Protein AF-A0A399ZCU2-F1 (afdb_monomer)

Mean predicted aligned error: 11.6 Å

Solvent-accessible surface area (backbone atoms only — not comparable to full-atom values): 11751 Å² total; per-residue (Å²): 108,73,68,32,42,49,49,11,42,52,49,17,52,42,25,76,77,36,72,76,37,60,53,52,52,58,36,48,56,58,57,42,75,68,40,64,93,47,72,68,50,24,52,50,42,51,49,46,14,49,51,40,22,49,63,56,43,43,64,59,44,53,48,30,34,73,74,62,72,28,73,80,53,63,95,42,76,62,74,67,62,67,53,72,88,50,31,67,62,34,36,52,51,46,50,51,49,43,57,24,80,93,54,47,15,66,41,58,70,36,24,62,57,21,32,51,51,30,43,72,73,72,38,40,66,60,25,48,38,42,50,50,37,52,47,45,45,51,69,68,45,26,67,62,70,70,43,86,91,43,85,62,60,69,68,73,46,55,83,51,42,65,50,34,49,62,23,35,68,48,39,66,62,50,50,54,51,52,50,53,62,69,65,55,64,78,66,64,63,57,56,62,53,53,58,47,57,54,50,58,54,54,53,51,52,54,53,58,55,56,64,66,74,78,114

pLDDT: mean 76.91, std 11.39, range [46.59, 95.94]

Secondary structure (DSSP, 8-state):
-HHHHHHHHHHHHHHHH-GGGGGGHHHHHHHHTTSSSSHHHHHHHHHHHHHHHHHHHHHHHHHHHHHHSSTT--SSHHHH---TTTHHHHHHHHHHHHT-TTTTHHHHHHHHHHHHHHHHTT-HHHHHHHHHHHHHHHHHHTTTTTSGGGS-HHHHHGGGHHHHHHHHHHHHHHHHHHHHHHHS-TTHHHHHHHHHHHHHHHHHHHHHHHHTS--

Structure (mmCIF, N/CA/C/O backbone):
data_AF-A0A399ZCU2-F1
#
_entry.id   AF-A0A399ZCU2-F1
#
loop_
_atom_site.group_PDB
_atom_site.id
_atom_site.type_symbol
_atom_site.label_atom_id
_atom_site.label_alt_id
_atom_site.label_comp_id
_atom_site.label_asym_id
_atom_site.label_entity_id
_atom_site.label_seq_id
_atom_site.pdbx_PDB_ins_code
_atom_site.Cartn_x
_atom_site.Cartn_y
_atom_site.Cartn_z
_atom_site.occupancy
_atom_site.B_iso_or_equiv
_atom_site.auth_seq_id
_atom_site.auth_comp_id
_atom_site.auth_asym_id
_atom_site.auth_atom_id
_atom_site.pdbx_PDB_model_num
ATOM 1 N N . MET A 1 1 ? -16.505 -12.216 5.337 1.00 74.94 1 MET A N 1
ATOM 2 C CA . MET A 1 1 ? -16.442 -12.739 3.954 1.00 74.94 1 MET A CA 1
ATOM 3 C C . MET A 1 1 ? -16.443 -11.614 2.924 1.00 74.94 1 MET A C 1
ATOM 5 O O . MET A 1 1 ? -15.374 -11.348 2.399 1.00 74.94 1 MET A O 1
ATOM 9 N N . ALA A 1 2 ? -17.555 -10.892 2.712 1.00 83.38 2 ALA A N 1
ATOM 10 C CA . ALA A 1 2 ? -17.664 -9.856 1.668 1.00 83.38 2 ALA A CA 1
ATOM 11 C C . ALA A 1 2 ? -16.549 -8.788 1.693 1.00 83.38 2 ALA A C 1
ATOM 13 O O . ALA A 1 2 ? -15.999 -8.432 0.659 1.00 83.38 2 ALA A O 1
ATOM 14 N N . TYR A 1 3 ? -16.150 -8.313 2.877 1.00 80.44 3 TYR A N 1
ATOM 15 C CA . TYR A 1 3 ? -15.043 -7.355 2.985 1.00 80.44 3 TYR A CA 1
ATOM 16 C C . TYR A 1 3 ? -13.692 -7.933 2.543 1.00 80.44 3 TYR A C 1
ATOM 18 O O . TYR A 1 3 ? -12.917 -7.239 1.900 1.00 80.44 3 TYR A O 1
ATOM 26 N N . ALA A 1 4 ? -13.416 -9.205 2.846 1.00 81.38 4 ALA A N 1
ATOM 27 C CA . ALA A 1 4 ? -12.157 -9.846 2.471 1.00 81.38 4 ALA A CA 1
ATOM 28 C C . ALA A 1 4 ? -12.074 -10.077 0.956 1.00 81.38 4 ALA A C 1
ATOM 30 O O . ALA A 1 4 ? -11.032 -9.824 0.356 1.00 81.38 4 ALA A O 1
ATOM 31 N N . THR A 1 5 ? -13.182 -10.481 0.327 1.00 80.81 5 THR A N 1
ATOM 32 C CA . THR A 1 5 ? -13.253 -10.645 -1.131 1.00 80.81 5 THR A CA 1
ATOM 33 C C . THR A 1 5 ? -13.139 -9.305 -1.852 1.00 80.81 5 THR A C 1
ATOM 35 O O . THR A 1 5 ? -12.381 -9.205 -2.809 1.00 80.81 5 THR A O 1
ATOM 38 N N . LEU A 1 6 ? -13.803 -8.251 -1.359 1.00 82.00 6 LEU A N 1
ATOM 39 C CA . LEU A 1 6 ? -13.658 -6.892 -1.896 1.00 82.00 6 LEU A CA 1
ATOM 40 C C . LEU A 1 6 ? -12.231 -6.356 -1.743 1.00 82.00 6 LEU A C 1
ATOM 42 O O . LEU A 1 6 ? -11.723 -5.709 -2.655 1.00 82.00 6 LEU A O 1
ATOM 46 N N . CYS A 1 7 ? -11.560 -6.640 -0.623 1.00 82.38 7 CYS A N 1
ATOM 47 C CA . CYS A 1 7 ? -10.155 -6.281 -0.449 1.00 82.38 7 CYS A CA 1
ATOM 48 C C . CYS A 1 7 ? -9.243 -7.028 -1.428 1.00 82.38 7 CYS A C 1
ATOM 50 O O . CYS A 1 7 ? -8.396 -6.392 -2.047 1.00 82.38 7 CYS A O 1
ATOM 52 N N . GLY A 1 8 ? -9.430 -8.342 -1.594 1.00 78.06 8 GLY A N 1
ATOM 53 C CA . GLY A 1 8 ? -8.675 -9.136 -2.568 1.00 78.06 8 GLY A CA 1
ATOM 54 C C . GLY A 1 8 ? -8.878 -8.644 -4.002 1.00 78.06 8 GLY A C 1
ATOM 55 O O . GLY A 1 8 ? -7.909 -8.466 -4.734 1.00 78.06 8 GLY A O 1
ATOM 56 N N . LEU A 1 9 ? -10.125 -8.332 -4.369 1.00 81.31 9 LEU A N 1
ATOM 57 C CA . LEU A 1 9 ? -10.477 -7.793 -5.683 1.00 81.31 9 LEU A CA 1
ATOM 58 C C . LEU A 1 9 ? -9.869 -6.404 -5.907 1.00 81.31 9 LEU A C 1
ATOM 60 O O . LEU A 1 9 ? -9.257 -6.162 -6.938 1.00 81.31 9 LEU A O 1
ATOM 64 N N . SER A 1 10 ? -9.999 -5.501 -4.932 1.00 82.00 10 SER A N 1
ATOM 65 C CA . SER A 1 10 ? -9.415 -4.156 -4.995 1.00 82.00 10 SER A CA 1
ATOM 66 C C . SER A 1 10 ? -7.894 -4.211 -5.156 1.00 82.00 10 SER A C 1
ATOM 68 O O . SER A 1 10 ? -7.333 -3.493 -5.981 1.00 82.00 10 SER A O 1
ATOM 70 N N . LEU A 1 11 ? -7.227 -5.116 -4.432 1.00 79.94 11 LEU A N 1
ATOM 71 C CA . LEU A 1 11 ? -5.782 -5.308 -4.539 1.00 79.94 11 LEU A CA 1
ATOM 72 C C . LEU A 1 11 ? -5.383 -5.905 -5.897 1.00 79.94 11 LEU A C 1
ATOM 74 O O . LEU A 1 11 ? -4.386 -5.484 -6.478 1.00 79.94 11 LEU A O 1
ATOM 78 N N . GLY A 1 12 ? -6.192 -6.821 -6.435 1.00 78.38 12 GLY A N 1
ATOM 79 C CA . GLY A 1 12 ? -6.018 -7.373 -7.778 1.00 78.38 12 GLY A CA 1
ATOM 80 C C . GLY A 1 12 ? -6.185 -6.323 -8.877 1.00 78.38 12 GLY A C 1
ATOM 81 O O . GLY A 1 12 ? -5.324 -6.196 -9.740 1.00 78.38 12 GLY A O 1
ATOM 82 N N . ILE A 1 13 ? -7.232 -5.498 -8.809 1.00 77.56 13 ILE A N 1
ATOM 83 C CA . ILE A 1 13 ? -7.444 -4.383 -9.746 1.00 77.56 13 ILE A CA 1
ATOM 84 C C . ILE A 1 13 ? -6.296 -3.376 -9.642 1.00 77.56 13 ILE A C 1
ATOM 86 O O . ILE A 1 13 ? -5.772 -2.928 -10.658 1.00 77.56 13 ILE A O 1
ATOM 90 N N . ALA A 1 14 ? -5.863 -3.040 -8.424 1.00 78.19 14 ALA A N 1
ATOM 91 C CA . ALA A 1 14 ? -4.731 -2.145 -8.222 1.00 78.19 14 ALA A CA 1
ATOM 92 C C . ALA A 1 14 ? -3.442 -2.707 -8.846 1.00 78.19 14 ALA A C 1
ATOM 94 O O . ALA A 1 14 ? -2.678 -1.939 -9.430 1.00 78.1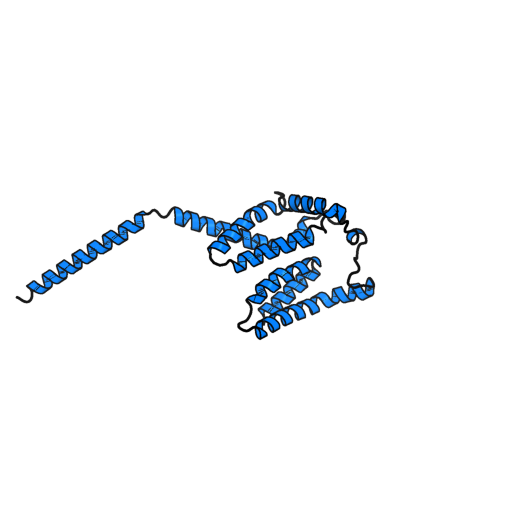9 14 ALA A O 1
ATOM 95 N N . TYR A 1 15 ? -3.223 -4.025 -8.771 1.00 79.31 15 TYR A N 1
ATOM 96 C CA . TYR A 1 15 ? -2.110 -4.700 -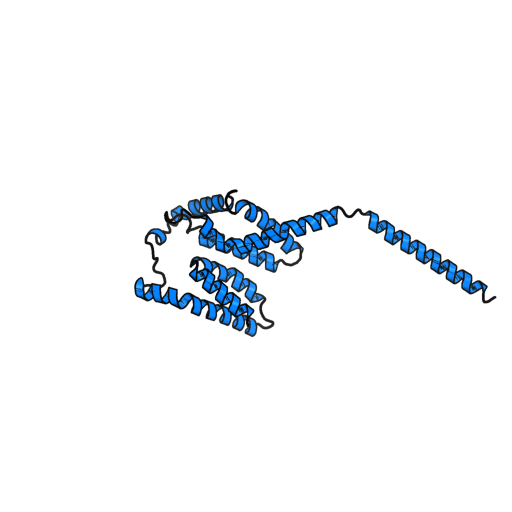9.441 1.00 79.31 15 TYR A CA 1
ATOM 97 C C . TYR A 1 15 ? -2.201 -4.609 -10.962 1.00 79.31 15 TYR A C 1
ATOM 99 O O . TYR A 1 15 ? -1.213 -4.271 -11.603 1.00 79.31 15 TYR A O 1
ATOM 107 N N . LEU A 1 16 ? -3.382 -4.846 -11.535 1.00 76.19 16 LEU A N 1
ATOM 108 C CA . LEU A 1 16 ? -3.590 -4.733 -12.981 1.00 76.19 16 LEU A CA 1
ATOM 109 C C . LEU A 1 16 ? -3.375 -3.299 -13.487 1.00 76.19 16 LEU A C 1
ATOM 111 O O . LEU A 1 16 ? -2.911 -3.102 -14.604 1.00 76.19 16 LEU A O 1
ATOM 115 N N . ILE A 1 17 ? -3.675 -2.289 -12.662 1.00 71.25 17 ILE A N 1
ATOM 116 C CA . ILE A 1 17 ? -3.353 -0.888 -12.969 1.00 71.25 17 ILE A CA 1
ATOM 117 C C . ILE A 1 17 ? -1.841 -0.655 -12.889 1.00 71.25 17 ILE A C 1
ATOM 119 O O . ILE A 1 17 ? -1.285 0.087 -13.701 1.00 71.25 17 ILE A O 1
ATOM 123 N N . ARG A 1 18 ? -1.171 -1.248 -11.893 1.00 70.06 18 ARG A N 1
ATOM 124 C CA . ARG A 1 18 ? 0.289 -1.254 -11.801 1.00 70.06 18 ARG A CA 1
ATOM 125 C C . ARG A 1 18 ? 0.807 -2.361 -10.881 1.00 70.06 18 ARG A C 1
ATOM 127 O O . ARG A 1 18 ? 0.465 -2.397 -9.699 1.00 70.06 18 ARG A O 1
ATOM 134 N N . HIS A 1 19 ? 1.790 -3.125 -11.359 1.00 72.88 19 HIS A N 1
ATOM 135 C CA . HIS A 1 19 ? 2.480 -4.206 -10.631 1.00 72.88 19 HIS A CA 1
ATOM 136 C C . HIS A 1 19 ? 3.015 -3.796 -9.254 1.00 72.88 19 HIS A C 1
ATOM 138 O O . HIS A 1 19 ? 3.040 -4.585 -8.312 1.00 72.88 19 HIS A O 1
ATOM 144 N N . SER A 1 20 ? 3.367 -2.520 -9.088 1.00 67.94 20 SER A N 1
ATOM 145 C CA . SER A 1 20 ? 3.827 -1.969 -7.815 1.00 67.94 20 SER A CA 1
ATOM 146 C C . SER A 1 20 ? 2.756 -1.935 -6.716 1.00 67.94 20 SER A C 1
ATOM 148 O O . SER A 1 20 ? 3.064 -1.635 -5.568 1.00 67.94 20 SER A O 1
ATOM 150 N N . ALA A 1 21 ? 1.485 -2.187 -7.030 1.00 72.94 21 ALA A N 1
ATOM 151 C CA . ALA A 1 21 ? 0.431 -2.279 -6.024 1.00 72.94 21 ALA A CA 1
ATOM 152 C C . ALA A 1 21 ? 0.560 -3.523 -5.127 1.00 72.94 21 ALA A C 1
ATOM 154 O O . ALA A 1 21 ? -0.113 -3.582 -4.101 1.00 72.94 21 ALA A O 1
ATOM 155 N N . LEU A 1 22 ? 1.474 -4.462 -5.420 1.00 77.25 22 LEU A N 1
ATOM 156 C CA . LEU A 1 22 ? 1.857 -5.534 -4.484 1.00 77.25 22 LEU A CA 1
ATOM 157 C C . LEU A 1 22 ? 2.267 -5.001 -3.104 1.00 77.25 22 LEU A C 1
ATOM 159 O O . LEU A 1 22 ? 2.036 -5.658 -2.092 1.00 77.25 22 LEU A O 1
ATOM 163 N N . VAL A 1 23 ? 2.796 -3.775 -3.044 1.00 75.44 23 VAL A N 1
ATOM 164 C CA . VAL A 1 23 ? 3.105 -3.048 -1.801 1.00 75.44 23 VAL A CA 1
ATOM 165 C C . VAL A 1 23 ? 1.905 -3.000 -0.843 1.00 75.44 23 VAL A C 1
ATOM 167 O O . VAL A 1 23 ? 2.078 -3.018 0.376 1.00 75.44 23 VAL A O 1
ATOM 170 N N . MET A 1 24 ? 0.678 -2.987 -1.377 1.00 76.56 24 MET A N 1
ATOM 171 C CA . MET A 1 24 ? -0.568 -2.941 -0.602 1.00 76.56 24 MET A CA 1
ATOM 172 C C . MET A 1 24 ? -0.810 -4.203 0.231 1.00 76.56 24 MET A C 1
ATOM 174 O O . MET A 1 24 ? -1.647 -4.182 1.135 1.00 76.56 24 MET A O 1
ATOM 178 N N . LEU A 1 25 ? -0.066 -5.288 -0.013 1.00 79.06 25 LEU A N 1
ATOM 179 C CA . LEU A 1 25 ? -0.125 -6.488 0.817 1.00 79.06 25 LEU A CA 1
ATOM 180 C C . LEU A 1 25 ? 0.307 -6.202 2.259 1.00 79.06 25 LEU A C 1
ATOM 182 O O . LEU A 1 25 ? -0.245 -6.801 3.176 1.00 79.06 25 LEU A O 1
ATOM 186 N N . VAL A 1 26 ? 1.226 -5.255 2.484 1.00 80.44 26 VAL A N 1
ATOM 187 C CA . VAL A 1 26 ? 1.690 -4.883 3.832 1.00 80.44 26 VAL A CA 1
ATOM 188 C C . VAL A 1 26 ? 0.560 -4.275 4.677 1.00 80.44 26 VAL A C 1
ATOM 190 O O . VAL A 1 26 ? 0.245 -4.831 5.736 1.00 80.44 26 VAL A O 1
ATOM 193 N N . PRO A 1 27 ? -0.107 -3.178 4.255 1.00 78.38 27 PRO A N 1
ATOM 194 C CA . PRO A 1 27 ? -1.238 -2.647 5.007 1.00 78.38 27 PRO A CA 1
ATOM 195 C C . PRO A 1 27 ? -2.421 -3.620 5.044 1.00 78.38 27 PRO A C 1
ATOM 197 O O . PRO A 1 27 ? -3.094 -3.685 6.072 1.00 78.38 27 PRO A O 1
ATOM 200 N N . LEU A 1 28 ? -2.652 -4.419 3.993 1.00 80.88 28 LEU A N 1
ATOM 201 C CA . LEU A 1 28 ? -3.695 -5.447 4.008 1.00 80.88 28 LEU A CA 1
ATOM 202 C C . LEU A 1 28 ? -3.428 -6.503 5.088 1.00 80.88 28 LEU A C 1
ATOM 204 O O . LEU A 1 28 ? -4.325 -6.805 5.872 1.00 80.88 28 LEU A O 1
ATOM 208 N N . ALA A 1 29 ? -2.203 -7.026 5.172 1.00 80.75 29 ALA A N 1
ATOM 209 C CA . ALA A 1 29 ? -1.807 -8.003 6.182 1.00 80.75 29 ALA A CA 1
ATOM 210 C C . ALA A 1 29 ? -1.978 -7.434 7.594 1.00 80.75 29 ALA A C 1
ATOM 212 O O . ALA A 1 29 ? -2.540 -8.102 8.465 1.00 80.75 29 ALA A O 1
ATOM 213 N N . LEU A 1 30 ? -1.577 -6.174 7.807 1.00 82.12 30 LEU A N 1
ATOM 214 C CA . LEU A 1 30 ? -1.791 -5.485 9.077 1.00 82.12 30 LEU A CA 1
ATOM 215 C C . LEU A 1 30 ? -3.280 -5.388 9.410 1.00 82.12 30 LEU A C 1
ATOM 217 O O . LEU A 1 30 ? -3.675 -5.828 10.488 1.00 82.12 30 LEU A O 1
ATOM 221 N N . VAL A 1 31 ? -4.121 -4.881 8.503 1.00 82.81 31 VAL A N 1
ATOM 222 C CA . VAL A 1 31 ? -5.578 -4.764 8.708 1.00 82.81 31 VAL A CA 1
ATOM 223 C C . VAL A 1 31 ? -6.217 -6.128 8.970 1.00 82.81 31 VAL A C 1
ATOM 225 O O . VAL A 1 31 ? -7.053 -6.252 9.868 1.00 82.81 31 VAL A O 1
ATOM 228 N N . ALA A 1 32 ? -5.768 -7.168 8.273 1.00 80.38 32 ALA A N 1
ATOM 229 C CA . ALA A 1 32 ? -6.293 -8.512 8.429 1.00 80.38 32 ALA A CA 1
ATOM 230 C C . ALA A 1 32 ? -6.026 -9.115 9.818 1.00 80.38 32 ALA A C 1
ATOM 232 O O . ALA A 1 32 ? -6.822 -9.927 10.289 1.00 80.38 32 ALA A O 1
ATOM 233 N N . THR A 1 33 ? -5.001 -8.657 10.554 1.00 81.50 33 THR A N 1
ATOM 234 C CA . THR A 1 33 ? -4.797 -9.069 11.962 1.00 81.50 33 THR A CA 1
ATOM 235 C C . THR A 1 33 ? -5.975 -8.709 12.880 1.00 81.50 33 THR A C 1
ATOM 237 O O . THR A 1 33 ? -6.143 -9.312 13.949 1.00 81.50 33 THR A O 1
ATOM 240 N N . ARG A 1 34 ? -6.807 -7.741 12.470 1.00 84.75 34 ARG A N 1
ATOM 241 C CA . ARG A 1 34 ? -8.013 -7.290 13.177 1.00 84.75 34 ARG A CA 1
ATOM 242 C C . ARG A 1 34 ? -9.307 -7.893 12.645 1.00 84.75 34 ARG A C 1
ATOM 244 O O . ARG A 1 34 ? -10.339 -7.699 13.279 1.00 84.75 34 ARG A O 1
ATOM 251 N N . TRP A 1 35 ? -9.276 -8.595 11.519 1.00 83.81 35 TRP A N 1
ATOM 252 C CA . TRP A 1 35 ? -10.458 -9.278 11.002 1.00 83.81 35 TRP A CA 1
ATOM 253 C C . TRP A 1 35 ? -10.753 -10.537 11.805 1.00 83.81 35 TRP A C 1
ATOM 255 O O . TRP A 1 35 ? -9.829 -11.214 12.218 1.00 83.81 35 TRP A O 1
ATOM 265 N N . GLY A 1 36 ? -12.023 -10.869 12.017 1.00 82.31 36 GLY A N 1
ATOM 266 C CA . GLY A 1 36 ? -12.414 -12.106 12.694 1.00 82.31 36 GLY A CA 1
ATOM 267 C C . GLY A 1 36 ? -12.103 -12.148 14.198 1.00 82.31 36 GLY A C 1
ATOM 268 O O . GLY A 1 36 ? -11.240 -11.444 14.732 1.00 82.31 36 GLY A O 1
ATOM 269 N N . SER A 1 37 ? -12.838 -13.006 14.896 1.00 87.56 37 SER A N 1
ATOM 270 C CA . SER A 1 37 ? -12.740 -13.184 16.351 1.00 87.56 37 SER A CA 1
ATOM 271 C C . SER A 1 37 ? -11.700 -14.242 16.734 1.00 87.56 37 SER A C 1
ATOM 273 O O . SER A 1 37 ? -10.974 -14.091 17.718 1.00 87.56 37 SER A O 1
ATOM 275 N N . THR A 1 38 ? -11.561 -15.284 15.910 1.00 93.25 38 THR A N 1
ATOM 276 C CA . THR A 1 38 ? -10.653 -16.417 16.142 1.00 93.25 38 THR A CA 1
ATOM 277 C C . THR A 1 38 ? -9.454 -16.413 15.187 1.00 93.25 38 THR A C 1
ATOM 279 O O . THR A 1 38 ? -9.496 -15.831 14.102 1.00 93.25 38 THR A O 1
ATOM 282 N N . ARG A 1 39 ? -8.356 -17.099 15.558 1.00 88.75 39 ARG A N 1
ATOM 283 C CA . ARG A 1 39 ? -7.189 -17.271 14.664 1.00 88.75 39 ARG A CA 1
ATOM 284 C C . ARG A 1 39 ? -7.556 -17.994 13.364 1.00 88.75 39 ARG A C 1
ATOM 286 O O . ARG A 1 39 ? -7.065 -17.612 12.310 1.00 88.75 39 ARG A O 1
ATOM 293 N N . ARG A 1 40 ? -8.423 -19.011 13.425 1.00 89.88 40 ARG A N 1
ATOM 294 C CA . ARG A 1 40 ? -8.862 -19.758 12.233 1.00 89.88 40 ARG A CA 1
ATOM 295 C C . ARG A 1 40 ? -9.635 -18.867 11.266 1.00 89.88 40 ARG A C 1
ATOM 297 O O . ARG A 1 40 ? -9.339 -18.871 10.079 1.00 89.88 40 ARG A O 1
ATOM 304 N N . GLU A 1 41 ? -10.557 -18.057 11.780 1.00 88.19 41 GLU A N 1
ATOM 305 C CA . GLU A 1 41 ? -11.319 -17.107 10.966 1.00 88.19 41 GLU A CA 1
ATOM 306 C C . GLU A 1 41 ? -10.405 -16.062 10.306 1.00 88.19 41 GLU A C 1
ATOM 308 O O . GLU A 1 41 ? -10.555 -15.777 9.122 1.00 88.19 41 GLU A O 1
ATOM 313 N N . LYS A 1 42 ? -9.399 -15.557 11.035 1.00 87.88 42 LYS A N 1
ATOM 314 C CA . LYS A 1 42 ? -8.360 -14.663 10.490 1.00 87.88 42 LYS A CA 1
ATOM 315 C C . LYS A 1 42 ? -7.646 -15.271 9.294 1.00 87.88 42 LYS A C 1
ATOM 317 O O . LYS A 1 42 ? -7.614 -14.662 8.228 1.00 87.88 42 LYS A O 1
ATOM 322 N N . PHE A 1 43 ? -7.096 -16.471 9.474 1.00 88.25 43 PHE A N 1
ATOM 323 C CA . PHE A 1 43 ? -6.394 -17.180 8.406 1.00 88.25 43 PHE A CA 1
ATOM 324 C C . PHE A 1 43 ? -7.304 -17.438 7.214 1.00 88.25 43 PHE A C 1
ATOM 326 O O . PHE A 1 43 ? -6.893 -17.213 6.082 1.00 88.25 43 PHE A O 1
ATOM 333 N N . PHE A 1 44 ? -8.549 -17.836 7.465 1.00 90.38 44 PHE A N 1
ATOM 334 C CA . PHE A 1 44 ? -9.520 -18.072 6.411 1.00 90.38 44 PHE A CA 1
ATOM 335 C C . PHE A 1 44 ? -9.833 -16.793 5.611 1.00 90.38 44 PHE A C 1
ATOM 337 O O . PHE A 1 44 ? -9.834 -16.820 4.384 1.00 90.38 44 PHE A O 1
ATOM 344 N N . LEU A 1 45 ? -10.051 -15.654 6.278 1.00 86.69 45 LEU A N 1
ATOM 345 C CA . LEU A 1 45 ? -10.319 -14.377 5.604 1.00 86.69 45 LEU A CA 1
ATOM 346 C C . LEU A 1 45 ? -9.106 -13.873 4.812 1.00 86.69 45 LEU A C 1
ATOM 348 O O . LEU A 1 45 ? -9.276 -13.357 3.709 1.00 86.69 45 LEU A O 1
ATOM 352 N N . ILE A 1 46 ? -7.895 -14.047 5.348 1.00 87.31 46 ILE A N 1
ATOM 353 C CA . ILE A 1 46 ? -6.648 -13.735 4.635 1.00 87.31 46 ILE A CA 1
ATOM 354 C C . ILE A 1 46 ? -6.512 -14.625 3.402 1.00 87.31 46 ILE A C 1
ATOM 356 O O . ILE A 1 46 ? -6.283 -14.113 2.311 1.00 87.31 46 ILE A O 1
ATOM 360 N N . ALA A 1 47 ? -6.701 -15.937 3.556 1.00 89.69 47 ALA A N 1
ATOM 361 C CA . ALA A 1 47 ? -6.630 -16.887 2.454 1.00 89.69 47 ALA A CA 1
ATOM 362 C C . ALA A 1 47 ? -7.660 -16.556 1.367 1.00 89.69 47 ALA A C 1
ATOM 364 O O . ALA A 1 47 ? -7.307 -16.509 0.197 1.00 89.69 47 ALA A O 1
ATOM 365 N N . ALA A 1 48 ? -8.901 -16.228 1.739 1.00 87.81 48 ALA A N 1
ATOM 366 C CA . ALA A 1 48 ? -9.928 -15.813 0.787 1.00 87.81 48 ALA A CA 1
ATOM 367 C C . ALA A 1 48 ? -9.530 -14.541 0.016 1.00 87.81 48 ALA A C 1
ATOM 369 O O . ALA A 1 48 ? -9.679 -14.495 -1.204 1.00 87.81 48 ALA A O 1
ATOM 370 N N . ALA A 1 49 ? -8.985 -13.528 0.700 1.00 85.50 49 ALA A N 1
ATOM 371 C CA . ALA A 1 49 ? -8.489 -12.315 0.048 1.00 85.50 49 ALA A CA 1
ATOM 372 C C . ALA A 1 49 ? -7.325 -12.616 -0.914 1.00 85.50 49 ALA A C 1
ATOM 374 O O . ALA A 1 49 ? -7.308 -12.102 -2.031 1.00 85.50 49 ALA A O 1
ATOM 375 N N . LEU A 1 50 ? -6.390 -13.482 -0.507 1.00 87.94 50 LEU A N 1
ATOM 376 C CA . LEU A 1 50 ? -5.262 -13.914 -1.335 1.00 87.94 50 LEU A CA 1
ATOM 377 C C . LEU A 1 50 ? -5.704 -14.750 -2.538 1.00 87.94 50 LEU A C 1
ATOM 379 O O . LEU A 1 50 ? -5.152 -14.570 -3.616 1.00 87.94 50 LEU A O 1
ATOM 383 N N . CYS A 1 51 ? -6.712 -15.611 -2.396 1.00 92.00 51 CYS A N 1
ATOM 384 C CA . CYS A 1 51 ? -7.268 -16.371 -3.513 1.00 92.00 51 CYS A CA 1
ATOM 385 C C . CYS A 1 51 ? -7.900 -15.445 -4.557 1.00 92.00 51 CYS A C 1
ATOM 387 O O . CYS A 1 51 ? -7.612 -15.580 -5.742 1.00 92.00 51 CYS A O 1
ATOM 389 N N . VAL A 1 52 ? -8.721 -14.473 -4.135 1.00 87.62 52 VAL A N 1
ATOM 390 C CA . VAL A 1 52 ? -9.314 -13.495 -5.068 1.00 87.62 52 VAL A CA 1
ATOM 391 C C . VAL A 1 52 ? -8.225 -12.665 -5.745 1.00 87.62 52 VAL A C 1
ATOM 393 O O . VAL A 1 52 ? -8.277 -12.444 -6.955 1.00 87.62 52 VAL A O 1
ATOM 396 N N . PHE A 1 53 ? -7.212 -12.250 -4.985 1.00 84.69 53 PHE A N 1
ATOM 397 C CA . PHE A 1 53 ? -6.052 -11.563 -5.534 1.00 84.69 53 PHE A CA 1
ATOM 398 C C . PHE A 1 53 ? -5.335 -12.416 -6.595 1.00 84.69 53 PHE A C 1
ATOM 400 O O . PHE A 1 53 ? -5.153 -11.950 -7.717 1.00 84.69 53 PHE A O 1
ATOM 407 N N . ALA A 1 54 ? -5.012 -13.674 -6.278 1.00 89.19 54 ALA A N 1
ATOM 408 C CA . ALA A 1 54 ? -4.344 -14.613 -7.177 1.00 89.19 54 ALA A CA 1
ATOM 409 C C . ALA A 1 54 ? -5.126 -14.823 -8.482 1.00 89.19 54 ALA A C 1
ATOM 411 O O . ALA A 1 54 ? -4.546 -14.749 -9.561 1.00 89.19 54 ALA A O 1
ATOM 412 N N . ILE A 1 55 ? -6.447 -15.011 -8.394 1.00 90.75 55 ILE A N 1
ATOM 413 C CA . ILE A 1 55 ? -7.325 -15.139 -9.567 1.00 90.75 55 ILE A CA 1
ATOM 414 C C . ILE A 1 55 ? -7.263 -13.878 -10.434 1.00 90.75 55 ILE A C 1
ATOM 416 O O . ILE A 1 55 ? -7.208 -13.973 -11.656 1.00 90.75 55 ILE A O 1
ATOM 420 N N . THR A 1 56 ? -7.2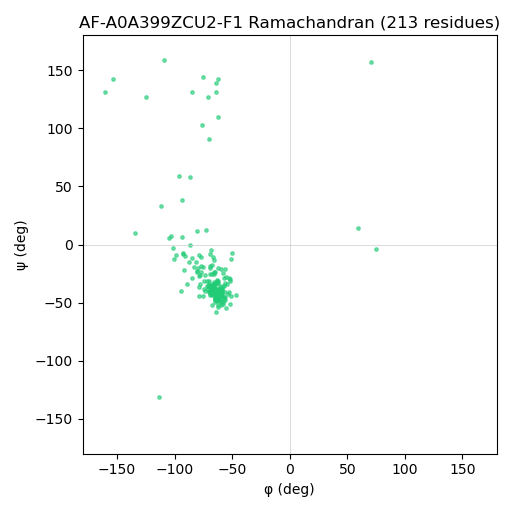41 -12.699 -9.810 1.00 86.06 56 THR A N 1
ATOM 421 C CA . THR A 1 56 ? -7.228 -11.422 -10.536 1.00 86.06 56 THR A CA 1
ATOM 422 C C . THR A 1 56 ? -5.909 -11.192 -11.278 1.00 86.06 56 THR A C 1
ATOM 424 O O . THR A 1 56 ? -5.921 -10.643 -12.374 1.00 86.06 56 THR A O 1
ATOM 427 N N . ILE A 1 57 ? -4.776 -11.621 -10.711 1.00 86.88 57 ILE A N 1
ATOM 428 C CA . ILE A 1 57 ? -3.451 -11.452 -11.336 1.00 86.88 57 ILE A CA 1
ATOM 429 C C . ILE A 1 57 ? -3.069 -12.590 -12.287 1.00 86.88 57 ILE A C 1
ATOM 431 O O . ILE A 1 57 ? -2.133 -12.440 -13.069 1.00 86.88 57 ILE A O 1
ATOM 435 N N . ALA A 1 58 ? -3.769 -13.728 -12.228 1.00 90.94 58 ALA A N 1
ATOM 436 C CA . ALA A 1 58 ? -3.439 -14.912 -13.013 1.00 90.94 58 ALA A CA 1
ATOM 437 C C . ALA A 1 58 ? -3.328 -14.639 -14.528 1.00 90.94 58 ALA A C 1
ATOM 439 O O . ALA A 1 58 ? -2.364 -15.125 -15.119 1.00 90.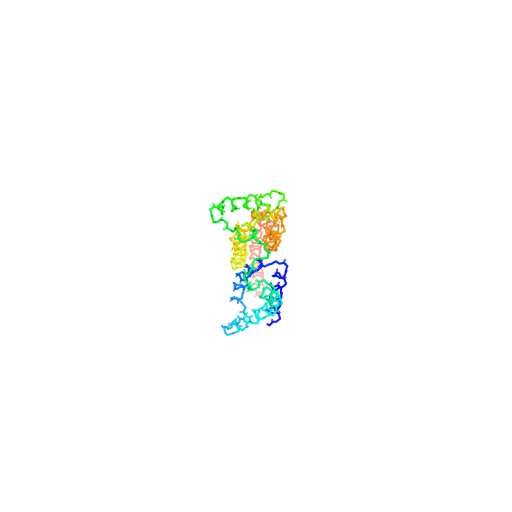94 58 ALA A O 1
ATOM 440 N N . PRO A 1 59 ? -4.213 -13.847 -15.173 1.00 88.88 59 PRO A N 1
ATOM 441 C CA . PRO A 1 59 ? -4.083 -13.553 -16.601 1.00 88.88 59 PRO A CA 1
ATOM 442 C C . PRO A 1 59 ? -2.768 -12.847 -16.966 1.00 88.88 59 PRO A C 1
ATOM 444 O O . PRO A 1 59 ? -2.125 -13.242 -17.936 1.00 88.88 59 PRO A O 1
ATOM 447 N N . ASP A 1 60 ? -2.335 -11.857 -16.173 1.00 86.00 60 ASP A N 1
ATOM 448 C CA . ASP A 1 60 ? -1.056 -11.150 -16.379 1.00 86.00 60 ASP A CA 1
ATOM 449 C C . ASP A 1 60 ? 0.130 -12.095 -16.166 1.00 86.00 60 ASP A C 1
ATOM 451 O O . ASP A 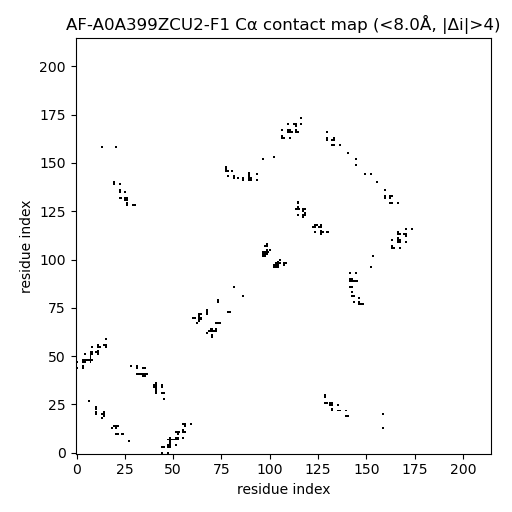1 60 ? 1.059 -12.141 -16.971 1.00 86.00 60 ASP A O 1
ATOM 455 N N . PHE A 1 61 ? 0.058 -12.920 -15.120 1.00 88.06 61 PHE A N 1
ATOM 456 C CA . PHE A 1 61 ? 1.083 -13.917 -14.837 1.00 88.06 61 PHE A CA 1
ATOM 457 C C . PHE A 1 61 ? 1.249 -14.906 -15.999 1.00 88.06 61 PHE A C 1
ATOM 459 O O . PHE A 1 61 ? 2.365 -15.121 -16.472 1.00 88.06 61 PHE A O 1
ATOM 466 N N . PHE A 1 62 ? 0.149 -15.477 -16.502 1.00 93.69 62 PHE A N 1
ATOM 467 C CA . PHE A 1 62 ? 0.186 -16.392 -17.645 1.00 93.69 62 PHE A CA 1
ATOM 468 C C . PHE A 1 62 ? 0.687 -15.708 -18.914 1.00 93.69 62 PHE A C 1
ATOM 470 O O . PHE A 1 62 ? 1.464 -16.307 -19.656 1.00 93.69 62 PHE A O 1
ATOM 477 N N . TYR A 1 63 ? 0.292 -14.456 -19.153 1.00 89.25 63 TYR A N 1
ATOM 478 C CA . TYR A 1 63 ? 0.807 -13.671 -20.270 1.00 89.25 63 TYR A CA 1
ATOM 479 C C . TYR A 1 63 ? 2.337 -13.541 -20.207 1.00 89.25 63 TYR A C 1
ATOM 481 O O . TYR A 1 63 ? 3.014 -13.870 -21.178 1.00 89.25 63 TYR A O 1
ATOM 489 N N . ARG A 1 64 ? 2.903 -13.163 -19.053 1.00 86.62 64 ARG A N 1
ATOM 490 C CA . ARG A 1 64 ? 4.361 -13.020 -18.880 1.00 86.62 64 ARG A CA 1
ATOM 491 C C . ARG A 1 64 ? 5.110 -14.329 -19.083 1.00 86.62 64 ARG A C 1
ATOM 493 O O . ARG A 1 64 ? 6.113 -14.357 -19.787 1.00 86.62 64 ARG A O 1
ATOM 500 N N . VAL A 1 65 ? 4.612 -15.420 -18.507 1.00 93.00 65 VAL A N 1
ATOM 501 C CA . VAL A 1 65 ? 5.239 -16.741 -18.663 1.00 93.00 65 VAL A CA 1
ATOM 502 C C . VAL A 1 65 ? 5.252 -17.169 -20.130 1.00 93.00 65 VAL A C 1
ATOM 504 O O . VAL A 1 65 ? 6.287 -17.609 -20.620 1.00 93.00 65 VAL A O 1
ATOM 507 N N . ASN A 1 66 ? 4.131 -17.009 -20.837 1.00 95.94 66 ASN A N 1
ATOM 508 C CA . ASN A 1 66 ? 3.992 -17.499 -22.208 1.00 95.94 66 ASN A CA 1
ATOM 509 C C . ASN A 1 66 ? 4.670 -16.597 -23.249 1.00 95.94 66 ASN A C 1
ATOM 511 O O . ASN A 1 66 ? 5.208 -17.106 -24.226 1.00 95.94 66 ASN A O 1
ATOM 515 N N . VAL A 1 67 ? 4.637 -15.274 -23.062 1.00 93.69 67 VAL A N 1
ATOM 516 C CA . VAL A 1 67 ? 5.148 -14.305 -24.048 1.00 93.69 67 VAL A CA 1
ATOM 517 C C . VAL A 1 67 ? 6.588 -13.895 -23.751 1.00 93.69 67 VAL A C 1
ATOM 519 O O . VAL A 1 67 ? 7.390 -13.772 -24.671 1.00 93.69 67 VAL A O 1
ATOM 522 N N . LEU A 1 68 ? 6.936 -13.701 -22.477 1.00 88.94 68 LEU A N 1
ATOM 523 C CA . LEU A 1 68 ? 8.264 -13.238 -22.060 1.00 88.94 68 LEU A CA 1
ATOM 524 C C . LEU A 1 68 ? 9.162 -14.378 -21.547 1.00 88.94 68 LEU A C 1
ATOM 526 O O . LEU A 1 68 ? 10.312 -14.143 -21.180 1.00 88.94 68 LEU A O 1
ATOM 530 N N . GLY A 1 69 ? 8.645 -15.609 -21.478 1.00 91.38 69 GLY A N 1
ATOM 531 C CA . GLY A 1 69 ? 9.383 -16.803 -21.050 1.00 91.38 69 GLY A CA 1
ATOM 532 C C . GLY A 1 69 ? 9.632 -16.910 -19.541 1.00 91.38 69 GLY A C 1
ATOM 533 O O . GLY A 1 69 ? 10.175 -17.910 -19.077 1.00 91.38 69 GLY A O 1
ATOM 534 N N . SER A 1 70 ? 9.250 -15.906 -18.749 1.00 87.62 70 SER A N 1
ATOM 535 C CA . SER A 1 70 ? 9.395 -15.914 -17.290 1.00 87.62 70 SER A CA 1
ATOM 536 C C . SER A 1 70 ? 8.350 -15.008 -16.635 1.00 87.62 70 SER A C 1
ATOM 538 O O . SER A 1 70 ? 8.079 -13.920 -17.144 1.00 87.62 70 SER A O 1
ATOM 540 N N . PRO A 1 71 ? 7.791 -15.388 -15.469 1.00 84.31 71 PRO A N 1
ATOM 541 C CA . PRO A 1 71 ? 6.845 -14.536 -14.745 1.00 84.31 71 PRO A CA 1
ATOM 542 C C . PRO A 1 71 ? 7.498 -13.270 -14.173 1.00 84.31 71 PRO A C 1
ATOM 544 O O . PRO A 1 71 ? 6.804 -12.315 -13.834 1.00 84.31 71 PRO A O 1
ATOM 547 N N . PHE A 1 72 ? 8.830 -13.264 -14.070 1.00 80.69 72 PHE A N 1
ATOM 548 C CA . PHE A 1 72 ? 9.627 -12.133 -13.597 1.00 80.69 72 PHE A CA 1
ATOM 549 C C . PHE A 1 72 ? 10.341 -11.404 -14.735 1.00 80.69 72 PHE A C 1
ATOM 551 O O . PHE A 1 72 ? 11.153 -10.517 -14.474 1.00 80.69 72 PHE A O 1
ATOM 558 N N . ALA A 1 73 ? 10.074 -11.779 -15.989 1.00 80.75 73 ALA A N 1
ATOM 559 C CA . ALA A 1 73 ? 10.618 -11.053 -17.118 1.00 80.75 73 ALA A CA 1
ATOM 560 C C . ALA A 1 73 ? 10.065 -9.626 -17.128 1.00 80.75 73 ALA A C 1
ATOM 562 O O . ALA A 1 73 ? 8.858 -9.383 -16.995 1.00 80.75 73 ALA A O 1
ATOM 563 N N . VAL A 1 74 ? 10.989 -8.684 -17.268 1.00 76.19 74 VAL A N 1
ATOM 564 C CA . VAL A 1 74 ? 10.686 -7.265 -17.359 1.00 76.19 74 VAL A CA 1
ATOM 565 C C . VAL A 1 74 ? 10.355 -6.960 -18.815 1.00 76.19 74 VAL A C 1
ATOM 567 O O . VAL A 1 74 ? 11.087 -7.368 -19.711 1.00 76.19 74 VAL A O 1
ATOM 570 N N . GLU A 1 75 ? 9.246 -6.264 -19.063 1.00 75.25 75 GLU A N 1
ATOM 571 C CA . GLU A 1 75 ? 8.817 -5.926 -20.432 1.00 75.25 75 GLU A CA 1
ATOM 572 C C . GLU A 1 75 ? 9.778 -4.960 -21.130 1.00 75.25 75 GLU A C 1
ATOM 574 O O . GLU A 1 75 ? 9.829 -4.914 -22.355 1.00 75.25 75 GLU A O 1
ATOM 579 N N . SER A 1 76 ? 10.541 -4.193 -20.352 1.00 74.69 76 SER A N 1
ATOM 580 C CA . SER A 1 76 ? 11.455 -3.172 -20.843 1.00 74.69 76 SER A CA 1
ATOM 581 C C . SER A 1 76 ? 12.871 -3.444 -20.302 1.00 74.69 76 SER A C 1
ATOM 583 O O . SER A 1 76 ? 13.052 -3.574 -19.086 1.00 74.69 76 SER A O 1
ATOM 585 N N . PRO A 1 77 ? 13.903 -3.523 -21.165 1.00 68.88 77 PRO A N 1
ATOM 586 C CA . PRO A 1 77 ? 15.296 -3.670 -20.736 1.00 68.88 77 PRO A CA 1
ATOM 587 C C . PRO A 1 77 ? 15.749 -2.538 -19.805 1.00 68.88 77 PRO A C 1
ATOM 589 O O . PRO A 1 77 ? 16.587 -2.745 -18.929 1.00 68.88 77 PRO A O 1
ATOM 592 N N . GLU A 1 78 ? 15.165 -1.348 -19.957 1.00 64.56 78 GLU A N 1
ATOM 593 C CA . GLU A 1 78 ? 15.445 -0.176 -19.128 1.00 64.56 78 GLU A CA 1
ATOM 594 C C . GLU A 1 78 ? 15.026 -0.406 -17.673 1.00 64.56 78 GLU A C 1
ATOM 596 O O . GLU A 1 78 ? 15.705 0.054 -16.759 1.00 64.56 78 GLU A O 1
ATOM 601 N N . SER A 1 79 ? 13.949 -1.162 -17.443 1.00 62.50 79 SER A N 1
ATOM 602 C CA . SER A 1 79 ? 13.460 -1.489 -16.098 1.00 62.50 79 SER A CA 1
ATOM 603 C C . SER A 1 79 ? 14.212 -2.643 -15.429 1.00 62.50 79 SER A C 1
ATOM 605 O O . SER A 1 79 ? 14.165 -2.764 -14.206 1.00 62.50 79 SER A O 1
ATOM 607 N N . ALA A 1 80 ? 14.987 -3.427 -16.186 1.00 64.44 80 ALA A N 1
ATOM 608 C CA . ALA A 1 80 ? 15.919 -4.412 -15.632 1.00 64.44 80 ALA A CA 1
ATOM 609 C C . ALA A 1 80 ? 17.218 -3.774 -15.091 1.00 64.44 80 ALA A C 1
ATOM 611 O O . ALA A 1 80 ? 17.920 -4.383 -14.282 1.00 64.44 80 ALA A O 1
ATOM 612 N N . GLN A 1 81 ? 17.537 -2.537 -15.491 1.00 64.62 81 GLN A N 1
ATOM 613 C CA . GLN A 1 81 ? 18.738 -1.820 -15.053 1.00 64.62 81 GLN A CA 1
ATOM 614 C C . GLN A 1 81 ? 18.516 -1.066 -13.732 1.00 64.62 81 GLN A C 1
ATOM 616 O O . GLN A 1 81 ? 18.724 0.143 -13.630 1.00 64.62 81 GLN A O 1
ATOM 621 N N . THR A 1 82 ? 18.128 -1.777 -12.672 1.00 62.88 82 THR A N 1
ATOM 622 C CA . THR A 1 82 ? 18.200 -1.235 -11.306 1.00 62.88 82 THR A CA 1
ATOM 623 C C . THR A 1 82 ? 19.665 -1.122 -10.880 1.00 62.88 82 THR A C 1
ATOM 625 O O . THR A 1 82 ? 20.254 -2.059 -10.345 1.00 62.88 82 THR A O 1
ATOM 628 N N . ASN A 1 83 ? 20.289 0.029 -11.138 1.00 68.31 83 ASN A N 1
ATOM 629 C CA . ASN A 1 83 ? 21.651 0.291 -10.686 1.00 68.31 83 ASN A CA 1
ATOM 630 C C . ASN A 1 83 ? 21.651 0.621 -9.184 1.00 68.31 83 ASN A C 1
ATOM 632 O O . ASN A 1 83 ? 21.330 1.741 -8.781 1.00 68.31 83 ASN A O 1
ATOM 636 N N . PHE A 1 84 ? 22.049 -0.347 -8.355 1.00 71.56 84 PHE A N 1
ATOM 637 C CA . PHE A 1 84 ? 22.122 -0.189 -6.899 1.00 71.56 84 PHE A CA 1
ATOM 638 C C . PHE A 1 84 ? 23.011 0.992 -6.474 1.00 71.56 84 PHE A C 1
ATOM 640 O O . PHE A 1 84 ? 22.702 1.683 -5.507 1.00 71.56 84 PHE A O 1
ATOM 647 N N . TYR A 1 85 ? 24.068 1.293 -7.236 1.00 76.31 85 TYR A N 1
ATOM 648 C CA . TYR A 1 85 ? 24.946 2.433 -6.958 1.00 76.31 85 TYR A CA 1
ATOM 649 C C . TYR A 1 85 ? 24.265 3.783 -7.201 1.00 76.31 85 TYR A C 1
ATOM 651 O O . TYR A 1 85 ? 24.626 4.778 -6.575 1.00 76.31 85 TYR A O 1
ATOM 659 N N . ALA A 1 86 ? 23.258 3.831 -8.075 1.00 72.88 86 ALA A N 1
ATOM 660 C CA . ALA A 1 86 ? 22.465 5.034 -8.286 1.00 72.88 86 ALA A CA 1
ATOM 661 C C . ALA A 1 86 ? 21.384 5.210 -7.209 1.00 72.88 86 ALA A C 1
ATOM 663 O O . ALA A 1 86 ? 20.972 6.348 -6.975 1.00 72.88 86 ALA A O 1
ATOM 664 N N . ALA A 1 87 ? 20.958 4.129 -6.538 1.00 75.88 87 ALA A N 1
ATOM 665 C CA . ALA A 1 87 ? 19.801 4.093 -5.637 1.00 75.88 87 ALA A CA 1
ATOM 666 C C . ALA A 1 87 ? 19.734 5.252 -4.618 1.00 75.88 87 ALA A C 1
ATOM 668 O O . ALA A 1 87 ? 18.664 5.851 -4.505 1.00 75.88 87 ALA A O 1
ATOM 669 N N . PRO A 1 88 ? 20.825 5.672 -3.935 1.00 81.31 88 PRO A N 1
ATOM 670 C CA . PRO A 1 88 ? 20.767 6.797 -2.996 1.00 81.31 88 PRO A CA 1
ATOM 671 C C . PRO A 1 88 ? 20.337 8.110 -3.657 1.00 81.31 88 PRO A C 1
ATOM 673 O O . PRO A 1 88 ? 19.495 8.839 -3.130 1.00 81.31 88 PRO A O 1
ATOM 676 N N . ARG A 1 89 ? 20.871 8.398 -4.850 1.00 81.38 89 ARG A N 1
ATOM 677 C CA . ARG A 1 89 ? 20.484 9.577 -5.631 1.00 81.38 89 ARG A CA 1
ATOM 678 C C . ARG A 1 89 ? 19.016 9.492 -6.051 1.00 81.38 89 ARG A C 1
ATOM 680 O O . ARG A 1 89 ? 18.330 10.510 -6.021 1.00 81.38 89 ARG A O 1
ATOM 687 N N . GLN A 1 90 ? 18.529 8.299 -6.398 1.00 75.62 90 GLN A N 1
ATOM 688 C CA . GLN A 1 90 ? 17.129 8.089 -6.792 1.00 75.62 90 GLN A CA 1
ATOM 689 C C . GLN A 1 90 ? 16.173 8.287 -5.617 1.00 75.62 90 GLN A C 1
ATOM 691 O O . GLN A 1 90 ? 15.179 8.995 -5.759 1.00 75.62 90 GLN A O 1
ATOM 696 N N . ILE A 1 91 ? 16.527 7.767 -4.438 1.00 76.94 91 ILE A N 1
ATOM 697 C CA . ILE A 1 91 ? 15.788 8.000 -3.195 1.00 76.94 91 ILE A CA 1
ATOM 698 C C . ILE A 1 91 ? 15.676 9.503 -2.925 1.00 76.94 91 ILE A C 1
ATOM 700 O O . ILE A 1 91 ? 14.578 9.994 -2.671 1.00 76.94 91 ILE A O 1
ATOM 704 N N . LEU A 1 92 ? 16.778 10.254 -3.019 1.00 84.06 92 LEU A N 1
ATOM 705 C CA . LEU A 1 92 ? 16.768 11.701 -2.774 1.00 84.06 92 LEU A CA 1
ATOM 706 C C . LEU A 1 92 ? 15.905 12.468 -3.781 1.00 84.06 92 LEU A C 1
ATOM 708 O O . LEU A 1 92 ? 15.176 13.375 -3.387 1.00 84.06 92 LEU A O 1
ATOM 712 N N . GLN A 1 93 ? 15.945 12.103 -5.062 1.00 79.38 93 GLN A N 1
ATOM 713 C CA . GLN A 1 93 ? 15.100 12.733 -6.079 1.00 79.38 93 GLN A CA 1
ATOM 714 C C . GLN A 1 93 ? 13.623 12.391 -5.897 1.00 79.38 93 GLN A C 1
ATOM 716 O O . GLN A 1 93 ? 12.775 13.272 -6.031 1.00 79.38 93 GLN A O 1
ATOM 721 N N . MET A 1 94 ? 13.308 11.146 -5.531 1.00 76.62 94 MET A N 1
ATOM 722 C CA . MET A 1 94 ? 11.945 10.770 -5.185 1.00 76.62 94 MET A CA 1
ATOM 723 C C . MET A 1 94 ? 11.473 11.558 -3.968 1.00 76.62 94 MET A C 1
ATOM 725 O O . MET A 1 94 ? 10.382 12.109 -4.010 1.00 76.62 94 MET A O 1
ATOM 729 N N . LEU A 1 95 ? 12.287 11.671 -2.913 1.00 79.81 95 LEU A N 1
ATOM 730 C CA . LEU A 1 95 ? 11.964 12.499 -1.752 1.00 79.81 95 LEU A CA 1
ATOM 731 C C . LEU A 1 95 ? 11.745 13.960 -2.164 1.00 79.81 95 LEU A C 1
ATOM 733 O O . LEU A 1 95 ? 10.749 14.551 -1.763 1.00 79.81 95 LEU A O 1
ATOM 737 N N . ALA A 1 96 ? 12.594 14.530 -3.017 1.00 83.44 96 ALA A N 1
ATOM 738 C CA . ALA A 1 96 ? 12.409 15.891 -3.518 1.00 83.44 96 ALA A CA 1
ATOM 739 C C . ALA A 1 96 ? 11.084 16.056 -4.288 1.00 83.44 96 ALA A C 1
ATOM 741 O O . ALA A 1 96 ? 10.352 17.013 -4.049 1.00 83.44 96 ALA A O 1
ATOM 742 N N . ALA A 1 97 ? 10.727 15.103 -5.155 1.00 77.81 97 ALA A N 1
ATOM 743 C CA . ALA A 1 97 ? 9.449 15.102 -5.871 1.00 77.81 97 ALA A CA 1
ATOM 744 C C . ALA A 1 97 ? 8.252 14.918 -4.923 1.00 77.81 97 ALA A C 1
ATOM 746 O O . ALA A 1 97 ? 7.206 15.548 -5.081 1.00 77.81 97 ALA A O 1
ATOM 747 N N . LEU A 1 98 ? 8.426 14.080 -3.906 1.00 76.88 98 LEU A N 1
ATOM 748 C CA . LEU A 1 98 ? 7.442 13.777 -2.882 1.00 76.88 98 LEU A CA 1
ATOM 749 C C . LEU A 1 98 ? 7.153 15.004 -2.002 1.00 76.88 98 LEU A C 1
ATOM 751 O O . LEU A 1 98 ? 5.997 15.263 -1.681 1.00 76.88 98 LEU A O 1
ATOM 755 N N . PHE A 1 99 ? 8.187 15.783 -1.675 1.00 84.56 99 PHE A N 1
ATOM 756 C CA . PHE A 1 99 ? 8.100 17.053 -0.950 1.00 84.56 99 PHE A CA 1
ATOM 757 C C . PHE A 1 99 ? 7.847 18.269 -1.856 1.00 84.56 99 PHE A C 1
ATOM 759 O O . PHE A 1 99 ? 7.699 19.381 -1.348 1.00 84.56 99 PHE A O 1
ATOM 766 N N . SER A 1 100 ? 7.747 18.084 -3.176 1.00 85.12 100 SER A N 1
ATOM 767 C CA . SER A 1 100 ? 7.472 19.180 -4.107 1.00 85.12 100 SER A CA 1
ATOM 768 C C . SER A 1 100 ? 6.095 19.794 -3.855 1.00 85.12 100 SER A C 1
ATOM 770 O O . SER A 1 100 ? 5.099 19.086 -3.665 1.00 85.12 100 SER A O 1
ATOM 772 N N . VAL A 1 101 ? 6.029 21.126 -3.929 1.00 81.31 101 VAL A N 1
ATOM 773 C CA . VAL A 1 101 ? 4.793 21.917 -3.801 1.00 81.31 101 VAL A CA 1
ATOM 774 C C . VAL A 1 101 ? 3.797 21.585 -4.914 1.00 81.31 101 VAL A C 1
ATOM 776 O O . VAL A 1 101 ? 2.593 21.585 -4.677 1.00 81.31 101 VAL A O 1
ATOM 779 N N . THR A 1 102 ? 4.290 21.253 -6.109 1.00 78.31 102 THR A N 1
ATOM 780 C CA . THR A 1 102 ? 3.459 20.853 -7.258 1.00 78.31 102 THR A CA 1
ATOM 781 C C . THR A 1 102 ? 2.983 19.400 -7.185 1.00 78.31 102 THR A C 1
ATOM 783 O O . THR A 1 102 ? 2.158 18.986 -7.997 1.00 78.31 102 THR A O 1
ATOM 786 N N . GLY A 1 103 ? 3.503 18.619 -6.233 1.00 74.12 103 GLY A N 1
ATOM 787 C CA . GLY A 1 103 ? 3.181 17.210 -6.034 1.00 74.12 103 GLY A CA 1
ATOM 788 C C . GLY A 1 103 ? 2.444 16.956 -4.721 1.00 74.12 103 GLY A C 1
ATOM 789 O O . GLY A 1 103 ? 1.462 17.612 -4.383 1.00 74.12 103 GLY A O 1
ATOM 790 N N . PHE A 1 104 ? 2.914 15.964 -3.967 1.00 78.56 104 PHE A N 1
ATOM 791 C CA . PHE A 1 104 ? 2.277 15.507 -2.728 1.00 78.56 104 PHE A CA 1
ATOM 792 C C . PHE A 1 104 ? 2.849 16.190 -1.479 1.00 78.56 104 PHE A C 1
ATOM 794 O O . PHE A 1 104 ? 2.461 15.831 -0.365 1.00 78.56 104 PHE A O 1
ATOM 801 N N . GLY A 1 105 ? 3.725 17.187 -1.643 1.00 85.19 105 GLY A N 1
ATOM 802 C CA . GLY A 1 105 ? 4.435 17.840 -0.544 1.00 85.19 105 GLY A CA 1
ATOM 803 C C . GLY A 1 105 ? 3.508 18.327 0.569 1.00 85.19 105 GLY A C 1
ATOM 804 O O . GLY A 1 105 ? 3.694 17.921 1.719 1.00 85.19 105 GLY A O 1
ATOM 805 N N . PRO A 1 106 ? 2.443 19.093 0.259 1.00 85.31 106 PRO A N 1
ATOM 806 C CA . PRO A 1 106 ? 1.487 19.532 1.272 1.00 85.31 106 PRO A CA 1
ATOM 807 C C . PRO A 1 106 ? 0.813 18.370 2.017 1.00 85.31 106 PRO A C 1
ATOM 809 O O . PRO A 1 106 ? 0.660 18.417 3.236 1.00 85.31 106 PRO A O 1
ATOM 812 N N . LEU A 1 107 ? 0.442 17.296 1.312 1.00 84.19 107 LEU A N 1
ATOM 813 C CA . LEU A 1 107 ? -0.205 16.128 1.921 1.00 84.19 107 LEU A CA 1
ATOM 814 C C . LEU A 1 107 ? 0.739 15.371 2.853 1.00 84.19 107 LEU A C 1
ATOM 816 O O . LEU A 1 107 ? 0.319 14.884 3.901 1.00 84.19 107 LEU A O 1
ATOM 820 N N . ILE A 1 108 ? 2.013 15.286 2.488 1.00 86.38 108 ILE A N 1
ATOM 821 C CA . ILE A 1 108 ? 3.013 14.531 3.242 1.00 86.38 108 ILE A CA 1
ATOM 822 C C . ILE A 1 108 ? 3.475 15.289 4.469 1.00 86.38 108 ILE A C 1
ATOM 824 O O . ILE A 1 108 ? 3.653 14.674 5.513 1.00 86.38 108 ILE A O 1
ATOM 828 N N . LEU A 1 109 ? 3.554 16.615 4.398 1.00 88.75 109 LEU A N 1
ATOM 829 C CA . LEU A 1 109 ? 3.754 17.445 5.584 1.00 88.75 109 LEU A CA 1
ATOM 830 C C . LEU A 1 109 ? 2.574 17.329 6.563 1.00 88.75 109 LEU A C 1
ATOM 832 O O . LEU A 1 109 ? 2.764 17.351 7.779 1.00 88.75 109 LEU A O 1
ATOM 836 N N . LEU A 1 110 ? 1.353 17.144 6.052 1.00 88.00 110 LEU A N 1
ATOM 837 C CA . LEU A 1 110 ? 0.150 16.978 6.870 1.00 88.00 110 LEU A CA 1
ATOM 838 C C . LEU A 1 110 ? -0.031 15.558 7.433 1.00 88.00 110 LEU A C 1
ATOM 840 O O . LEU A 1 110 ? -0.706 15.395 8.456 1.00 88.00 110 LEU A O 1
ATOM 844 N N . ALA A 1 111 ? 0.550 14.536 6.802 1.00 88.38 111 ALA A N 1
ATOM 845 C CA . ALA A 1 111 ? 0.338 13.139 7.173 1.00 88.38 111 ALA A CA 1
ATOM 846 C C . ALA A 1 111 ? 0.816 12.791 8.603 1.00 88.38 111 ALA A C 1
ATOM 848 O O . ALA A 1 111 ? 0.006 12.238 9.355 1.00 88.38 111 ALA A O 1
ATOM 849 N N . PRO A 1 112 ? 2.033 13.173 9.057 1.00 90.19 112 PRO A N 1
ATOM 850 C CA . PRO A 1 112 ? 2.481 12.937 10.431 1.00 90.19 112 PRO A CA 1
ATOM 851 C C . PRO A 1 112 ? 1.559 13.554 11.481 1.00 90.19 112 PRO A C 1
ATOM 853 O O . PRO A 1 112 ? 1.327 12.955 12.531 1.00 90.19 112 PRO A O 1
ATOM 856 N N . PHE A 1 113 ? 0.989 14.727 11.191 1.00 88.81 113 PHE A N 1
ATOM 857 C CA . PHE A 1 113 ? 0.047 15.384 12.094 1.00 88.81 113 PHE A CA 1
ATOM 858 C C . PHE A 1 113 ? -1.259 14.581 12.220 1.00 88.81 113 PHE A C 1
ATOM 860 O O . PHE A 1 113 ? -1.729 14.332 13.334 1.00 88.81 113 PHE A O 1
ATOM 867 N N . GLY A 1 114 ? -1.777 14.057 11.104 1.00 85.38 114 GLY A N 1
ATOM 868 C CA . GLY A 1 114 ? -2.934 13.158 11.103 1.00 85.38 114 GLY A CA 1
ATOM 869 C C . GLY A 1 114 ? -2.675 11.858 11.872 1.00 85.38 114 GLY A C 1
ATOM 870 O O . GLY A 1 114 ? -3.519 11.409 12.655 1.00 85.38 114 GLY A O 1
ATOM 871 N N . TRP A 1 115 ? -1.483 11.271 11.720 1.00 90.38 115 TRP A N 1
ATOM 872 C CA . TRP A 1 115 ? -1.067 10.083 12.476 1.00 90.38 115 TRP A CA 1
ATOM 873 C C . TRP A 1 115 ? -0.937 10.365 13.972 1.00 90.38 115 TRP A C 1
ATOM 875 O O . TRP A 1 115 ? -1.369 9.553 14.792 1.00 90.38 115 TRP A O 1
ATOM 885 N N . TRP A 1 116 ? -0.394 11.525 14.341 1.00 91.12 116 TRP A N 1
ATOM 886 C CA . TRP A 1 116 ? -0.279 11.954 15.732 1.00 91.12 116 TRP A CA 1
ATOM 887 C C . TRP A 1 116 ? -1.652 12.120 16.395 1.00 91.12 116 TRP A C 1
ATOM 889 O O . TRP A 1 116 ? -1.872 11.603 17.494 1.00 91.12 116 TRP A O 1
ATOM 899 N N . ILE A 1 117 ? -2.609 12.752 15.708 1.00 87.06 117 ILE A N 1
ATOM 900 C CA . ILE A 1 117 ? -3.998 12.867 16.178 1.00 87.06 117 ILE A CA 1
ATOM 901 C C . ILE A 1 117 ? -4.626 11.479 16.356 1.00 87.06 117 ILE A C 1
ATOM 903 O O . ILE A 1 117 ? -5.170 11.174 17.419 1.00 87.06 117 ILE A O 1
ATOM 907 N N . LEU A 1 118 ? -4.497 10.596 15.360 1.00 86.94 118 LEU A N 1
ATOM 908 C CA . LEU A 1 118 ? -4.977 9.211 15.450 1.00 86.94 118 LEU A CA 1
ATOM 909 C C . LEU A 1 118 ? -4.377 8.467 16.650 1.00 86.94 118 LEU A C 1
ATOM 911 O O . LEU A 1 118 ? -5.079 7.725 17.345 1.00 86.94 118 LEU A O 1
ATOM 915 N N . ALA A 1 119 ? -3.090 8.676 16.921 1.00 88.50 119 ALA A N 1
ATOM 916 C CA . ALA A 1 119 ? -2.414 8.076 18.060 1.00 88.50 119 ALA A CA 1
ATOM 917 C C . ALA A 1 119 ? -2.952 8.599 19.406 1.00 88.50 119 ALA A C 1
ATOM 919 O O . ALA A 1 119 ? -3.057 7.816 20.359 1.00 88.50 119 ALA A O 1
ATOM 920 N N . ARG A 1 120 ? -3.339 9.883 19.484 1.00 89.19 120 ARG A N 1
ATOM 921 C CA . ARG A 1 120 ? -3.983 10.504 20.660 1.00 89.19 120 ARG A CA 1
ATOM 922 C C . ARG A 1 120 ? -5.418 10.015 20.875 1.00 89.19 120 ARG A C 1
ATOM 924 O O . ARG A 1 120 ? -5.800 9.770 22.015 1.00 89.19 120 ARG A O 1
ATOM 931 N N . GLU A 1 121 ? -6.175 9.764 19.808 1.00 86.81 121 GLU A N 1
ATOM 932 C CA . GLU A 1 121 ? -7.546 9.217 19.854 1.00 86.81 121 GLU A CA 1
ATOM 933 C C . GLU A 1 121 ? -7.619 7.719 20.223 1.00 86.81 121 GLU A C 1
ATOM 935 O O . GLU A 1 121 ? -8.652 7.078 20.029 1.00 86.81 121 GLU A O 1
ATOM 940 N N . LYS A 1 122 ? -6.525 7.112 20.706 1.00 86.25 122 LYS A N 1
ATOM 941 C CA . LYS A 1 122 ? -6.391 5.657 20.927 1.00 86.25 122 LYS A CA 1
ATOM 942 C C . LYS A 1 122 ? -6.584 4.809 19.655 1.00 86.25 122 LYS A C 1
ATOM 944 O O . LYS A 1 122 ? -6.653 3.586 19.735 1.00 86.25 122 LYS A O 1
ATOM 949 N N . LYS A 1 123 ? -6.556 5.418 18.463 1.00 88.31 123 LYS A N 1
ATOM 950 C CA . LYS A 1 123 ? -6.604 4.747 17.148 1.00 88.31 123 LYS A CA 1
ATOM 951 C C . LYS A 1 123 ? -5.195 4.491 16.598 1.00 88.31 123 LYS A C 1
ATOM 953 O O . LYS A 1 123 ? -4.956 4.580 15.395 1.00 88.31 123 LYS A O 1
ATOM 958 N N . ARG A 1 124 ? -4.258 4.127 17.485 1.00 89.44 124 ARG A N 1
ATOM 959 C CA . ARG A 1 124 ? -2.836 3.875 17.164 1.00 89.44 124 ARG A CA 1
ATOM 960 C C . ARG A 1 124 ? -2.652 2.843 16.053 1.00 89.44 124 ARG A C 1
ATOM 962 O O . ARG A 1 124 ? -1.745 2.972 15.247 1.00 89.44 124 ARG A O 1
ATOM 969 N N . PHE A 1 125 ? -3.541 1.854 15.989 1.00 89.00 125 PHE A N 1
ATOM 970 C CA . PHE A 1 125 ? -3.519 0.840 14.940 1.00 89.00 125 PHE A CA 1
ATOM 971 C C . PHE A 1 125 ? -3.751 1.438 13.545 1.00 89.00 125 PHE A C 1
ATOM 973 O O . PHE A 1 125 ? -2.984 1.165 12.632 1.00 89.00 125 PHE A O 1
ATOM 980 N N . ALA A 1 126 ? -4.756 2.306 13.392 1.00 87.25 126 ALA A N 1
ATOM 981 C CA . ALA A 1 126 ? -5.025 2.964 12.115 1.00 87.25 126 ALA A CA 1
ATOM 982 C C . ALA A 1 126 ? -3.877 3.905 11.709 1.00 87.25 126 ALA A C 1
ATOM 984 O O . ALA A 1 126 ? -3.497 3.920 10.543 1.00 87.25 126 ALA A O 1
ATOM 985 N N . ALA A 1 127 ? -3.284 4.628 12.670 1.00 89.75 127 ALA A N 1
ATOM 986 C CA . ALA A 1 127 ? -2.071 5.413 12.422 1.00 89.75 127 ALA A CA 1
ATOM 987 C C . ALA A 1 127 ? -0.920 4.528 11.920 1.00 89.75 127 ALA A C 1
ATOM 989 O O . ALA A 1 127 ? -0.280 4.863 10.931 1.00 89.75 127 ALA A O 1
ATOM 990 N N . GLY A 1 128 ? -0.703 3.377 12.565 1.00 91.00 128 GLY A N 1
ATOM 991 C CA . GLY A 1 128 ? 0.320 2.411 12.172 1.00 91.00 128 GLY A CA 1
ATOM 992 C C . GLY A 1 128 ? 0.106 1.855 10.766 1.00 91.00 128 GLY A C 1
ATOM 993 O O . GLY A 1 128 ? 1.058 1.797 10.002 1.00 91.00 128 GLY A O 1
ATOM 994 N N . VAL A 1 129 ? -1.132 1.512 10.391 1.00 88.75 129 VAL A N 1
ATOM 995 C CA . VAL A 1 129 ? -1.460 1.036 9.034 1.00 88.75 129 VAL A CA 1
ATOM 996 C C . VAL A 1 129 ? -1.172 2.111 7.985 1.00 88.75 129 VAL A C 1
ATOM 998 O O . VAL A 1 129 ? -0.552 1.811 6.970 1.00 88.75 129 VAL A O 1
ATOM 1001 N N . LEU A 1 130 ? -1.583 3.361 8.226 1.00 88.62 130 LEU A N 1
ATOM 1002 C CA . LEU A 1 130 ? -1.343 4.467 7.292 1.00 88.62 130 LEU A CA 1
ATOM 1003 C C . LEU A 1 130 ? 0.151 4.792 7.162 1.00 88.62 130 LEU A C 1
ATOM 1005 O O . LEU A 1 130 ? 0.641 4.976 6.051 1.00 88.62 130 LEU A O 1
ATOM 1009 N N . ALA A 1 131 ? 0.881 4.812 8.279 1.00 89.94 131 ALA A N 1
ATOM 1010 C CA . ALA A 1 131 ? 2.324 5.027 8.280 1.00 89.94 131 ALA A CA 1
ATOM 1011 C C . ALA A 1 131 ? 3.064 3.883 7.573 1.00 89.94 131 ALA A C 1
ATOM 1013 O O . ALA A 1 131 ? 3.897 4.137 6.708 1.00 89.94 131 ALA A O 1
ATOM 1014 N N . ALA A 1 132 ? 2.726 2.628 7.883 1.00 88.88 132 ALA A N 1
ATOM 1015 C CA . ALA A 1 132 ? 3.309 1.454 7.239 1.00 88.88 132 ALA A CA 1
ATOM 1016 C C . ALA A 1 132 ? 3.033 1.440 5.733 1.00 88.88 132 ALA A C 1
ATOM 1018 O O . ALA A 1 132 ? 3.916 1.084 4.963 1.00 88.88 132 ALA A O 1
ATOM 1019 N N . TRP A 1 133 ? 1.844 1.870 5.309 1.00 86.38 133 TRP A N 1
ATOM 1020 C CA . TRP A 1 133 ? 1.512 2.010 3.896 1.00 86.38 133 TRP A CA 1
ATOM 1021 C C . TRP A 1 133 ? 2.421 3.040 3.210 1.00 86.38 133 TRP A C 1
ATOM 1023 O O . TRP A 1 133 ? 3.083 2.706 2.229 1.00 86.38 133 TRP A O 1
ATOM 1033 N N . VAL A 1 134 ? 2.515 4.265 3.737 1.00 85.56 134 VAL A N 1
ATOM 1034 C CA . VAL A 1 134 ? 3.375 5.308 3.148 1.00 85.56 134 VAL A CA 1
ATOM 1035 C C . VAL A 1 134 ? 4.845 4.882 3.142 1.00 85.56 134 VAL A C 1
ATOM 1037 O O . VAL A 1 134 ? 5.527 5.075 2.141 1.00 85.56 134 VAL A O 1
ATOM 1040 N N . LEU A 1 135 ? 5.327 4.250 4.215 1.00 85.81 135 LEU A N 1
ATOM 1041 C CA . LEU A 1 135 ? 6.695 3.739 4.284 1.00 85.81 135 LEU A CA 1
ATOM 1042 C C . LEU A 1 135 ? 6.943 2.626 3.265 1.00 85.81 135 LEU A C 1
ATOM 1044 O O . LEU A 1 135 ? 7.912 2.708 2.520 1.00 85.81 135 LEU A O 1
ATOM 1048 N N . ALA A 1 136 ? 6.075 1.615 3.195 1.00 83.94 136 ALA A N 1
ATOM 1049 C CA . ALA A 1 136 ? 6.216 0.517 2.240 1.00 83.94 136 ALA A CA 1
ATOM 1050 C C . ALA A 1 136 ? 6.234 1.038 0.797 1.00 83.94 136 ALA A C 1
ATOM 1052 O O . ALA A 1 136 ? 7.030 0.573 -0.014 1.00 83.94 136 ALA A O 1
ATOM 1053 N N . PHE A 1 137 ? 5.413 2.049 0.508 1.00 80.75 137 PHE A N 1
ATOM 1054 C CA . PHE A 1 137 ? 5.423 2.746 -0.770 1.00 80.75 137 PHE A CA 1
ATOM 1055 C C . PHE A 1 137 ? 6.766 3.439 -1.034 1.00 80.75 137 PHE A C 1
ATOM 1057 O O . PHE A 1 137 ? 7.387 3.188 -2.059 1.00 80.75 137 PHE A O 1
ATOM 1064 N N . VAL A 1 138 ? 7.260 4.254 -0.097 1.00 78.75 138 VAL A N 1
ATOM 1065 C CA . VAL A 1 138 ? 8.558 4.935 -0.242 1.00 78.75 138 VAL A CA 1
ATOM 1066 C C . VAL A 1 138 ? 9.687 3.924 -0.461 1.00 78.75 138 VAL A C 1
ATOM 1068 O O . VAL A 1 138 ? 10.471 4.088 -1.386 1.00 78.75 138 VAL A O 1
ATOM 1071 N N . PHE A 1 139 ? 9.758 2.853 0.330 1.00 79.75 139 PHE A N 1
ATOM 1072 C CA . PHE A 1 139 ? 10.842 1.871 0.226 1.00 79.75 139 PHE A CA 1
ATOM 1073 C C . PHE A 1 139 ? 10.835 1.082 -1.086 1.00 79.75 139 PHE A C 1
ATOM 1075 O O . PHE A 1 139 ? 11.903 0.812 -1.629 1.00 79.75 139 PHE A O 1
ATOM 1082 N N . LEU A 1 140 ? 9.660 0.709 -1.595 1.00 75.12 140 LEU A N 1
ATOM 1083 C CA . LEU A 1 140 ? 9.552 -0.113 -2.803 1.00 75.12 140 LEU A CA 1
ATOM 1084 C C . LEU A 1 140 ? 9.602 0.712 -4.093 1.00 75.12 140 LEU A C 1
ATOM 108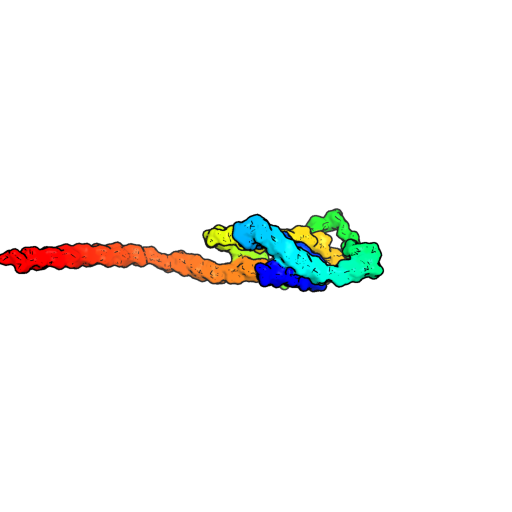6 O O . LEU A 1 140 ? 10.079 0.210 -5.107 1.00 75.12 140 LEU A O 1
ATOM 1090 N N . HIS A 1 141 ? 9.156 1.970 -4.066 1.00 72.44 141 HIS A N 1
ATOM 1091 C CA . HIS A 1 141 ? 9.168 2.838 -5.247 1.00 72.44 141 HIS A CA 1
ATOM 1092 C C . HIS A 1 141 ? 10.432 3.679 -5.388 1.00 72.44 141 HIS A C 1
ATOM 1094 O O . HIS A 1 141 ? 10.753 4.058 -6.511 1.00 72.44 141 HIS A O 1
ATOM 1100 N N . ALA A 1 142 ? 11.180 3.932 -4.310 1.00 69.44 142 ALA A N 1
ATOM 1101 C CA . ALA A 1 142 ? 12.406 4.727 -4.394 1.00 69.44 142 ALA A CA 1
ATOM 1102 C C . ALA A 1 142 ? 13.470 4.198 -5.376 1.00 69.44 142 ALA A C 1
ATOM 1104 O O . ALA A 1 142 ? 14.118 5.024 -6.018 1.00 69.44 142 ALA A O 1
ATOM 1105 N N . PRO A 1 143 ? 13.660 2.874 -5.540 1.00 65.06 143 PRO A N 1
ATOM 1106 C CA . PRO A 1 143 ? 14.614 2.340 -6.516 1.00 65.06 143 PRO A CA 1
ATOM 1107 C C . PRO A 1 143 ? 14.110 2.371 -7.970 1.00 65.06 143 PRO A C 1
ATOM 1109 O O . PRO A 1 143 ? 14.875 2.086 -8.885 1.00 65.06 143 PRO A O 1
ATOM 1112 N N . LEU A 1 144 ? 12.823 2.663 -8.204 1.00 62.34 144 LEU A N 1
ATOM 1113 C CA . LEU A 1 144 ? 12.181 2.535 -9.521 1.00 62.34 144 LEU A CA 1
ATOM 1114 C C . LEU A 1 144 ? 12.047 3.871 -10.276 1.00 62.34 144 LEU A C 1
ATOM 1116 O O . LEU A 1 144 ? 11.739 3.878 -11.462 1.00 62.34 144 LEU A O 1
ATOM 1120 N N . THR A 1 145 ? 12.269 5.017 -9.627 1.00 54.34 145 THR A N 1
ATOM 1121 C CA . THR A 1 145 ? 11.888 6.348 -10.146 1.00 54.34 145 THR A CA 1
ATOM 1122 C C . THR A 1 145 ? 12.837 6.983 -11.170 1.00 54.34 145 THR A C 1
ATOM 1124 O O . THR A 1 145 ? 12.694 8.168 -11.455 1.00 54.34 145 THR A O 1
ATOM 1127 N N . LEU A 1 146 ? 13.811 6.258 -11.730 1.00 50.59 146 LEU A N 1
ATOM 1128 C CA . LEU A 1 146 ? 14.825 6.876 -12.602 1.00 50.59 146 LEU A CA 1
ATOM 1129 C C . LEU A 1 146 ? 15.151 6.148 -13.906 1.00 50.59 146 LEU A C 1
ATOM 1131 O O . LEU A 1 146 ? 16.068 6.558 -14.615 1.00 50.59 146 LEU A O 1
ATOM 1135 N N . THR A 1 147 ? 14.389 5.126 -14.282 1.00 53.53 147 THR A N 1
ATOM 1136 C CA . THR A 1 147 ? 14.425 4.686 -15.681 1.00 53.53 147 THR A CA 1
ATOM 1137 C C . THR A 1 147 ? 13.736 5.768 -16.512 1.00 53.53 147 THR A C 1
ATOM 1139 O O . THR A 1 147 ? 12.622 6.170 -16.176 1.00 53.53 147 THR A O 1
ATOM 1142 N N . SER A 1 148 ? 14.387 6.270 -17.561 1.00 46.59 148 SER A N 1
ATOM 1143 C CA . SER A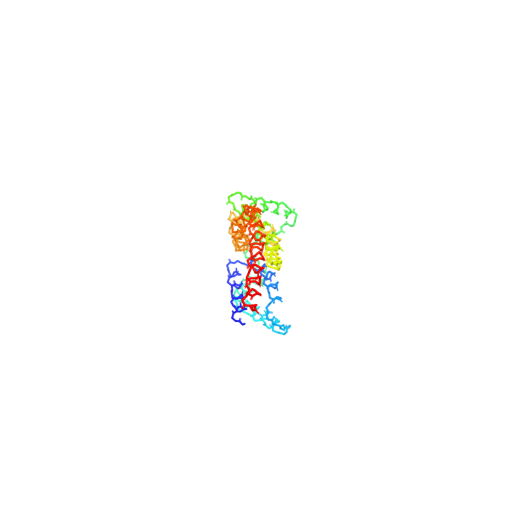 1 148 ? 13.969 7.408 -18.409 1.00 46.59 148 SER A CA 1
ATOM 1144 C C . SER A 1 148 ? 12.533 7.343 -18.961 1.00 46.59 148 SER A C 1
ATOM 1146 O O . SER A 1 148 ? 11.995 8.351 -19.398 1.00 46.59 148 SER A O 1
ATOM 1148 N N . VAL A 1 149 ? 11.869 6.191 -18.863 1.00 49.38 149 VAL A N 1
ATOM 1149 C CA . VAL A 1 149 ? 10.448 5.956 -19.176 1.00 49.38 149 VAL A CA 1
ATOM 1150 C C . VAL A 1 149 ? 9.479 6.661 -18.186 1.00 49.38 149 VAL A C 1
ATOM 1152 O O . VAL A 1 149 ? 8.262 6.632 -18.356 1.00 49.38 149 VAL A O 1
ATOM 1155 N N . PHE A 1 150 ? 9.983 7.312 -17.128 1.00 54.41 150 PHE A N 1
ATOM 1156 C CA . PHE A 1 150 ? 9.195 7.783 -15.976 1.00 54.41 150 PHE A CA 1
ATOM 1157 C C . PHE A 1 150 ? 9.083 9.319 -15.860 1.00 54.41 150 PHE A C 1
ATOM 1159 O O . PHE A 1 150 ? 8.941 9.852 -14.762 1.00 54.41 150 PHE A O 1
ATOM 1166 N N . GLU A 1 151 ? 9.055 10.062 -16.971 1.00 52.81 151 GLU A N 1
ATOM 1167 C CA . GLU A 1 151 ? 8.799 11.520 -16.946 1.00 52.81 151 GLU A CA 1
ATOM 1168 C C . GLU A 1 151 ? 7.468 11.897 -16.258 1.00 52.81 151 GLU A C 1
ATOM 1170 O O . GLU A 1 151 ? 7.315 12.997 -15.729 1.00 52.81 151 GLU A O 1
ATOM 1175 N N . ASN A 1 152 ? 6.520 10.959 -16.148 1.00 59.38 152 ASN A N 1
ATOM 1176 C CA . ASN A 1 152 ? 5.249 11.156 -15.450 1.00 59.38 152 ASN A CA 1
ATOM 1177 C C . ASN A 1 152 ? 5.270 10.629 -13.995 1.00 59.38 152 ASN A C 1
ATOM 1179 O O . ASN A 1 1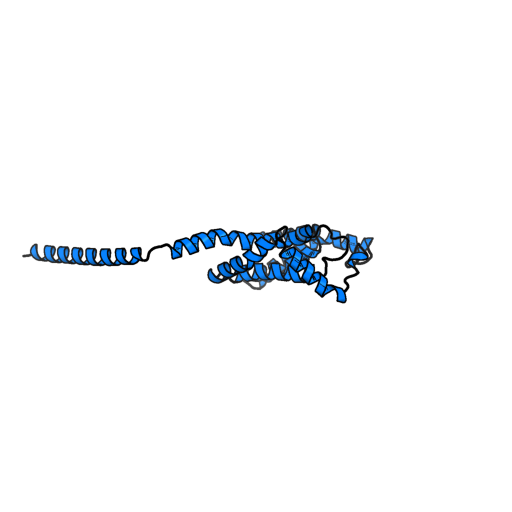52 ? 4.482 9.760 -13.600 1.00 59.38 152 ASN A O 1
ATOM 1183 N N . ASN A 1 153 ? 6.189 11.164 -13.184 1.00 59.91 153 ASN A N 1
ATOM 1184 C CA . ASN A 1 153 ? 6.440 10.764 -11.789 1.00 59.91 153 ASN A CA 1
ATOM 1185 C C . ASN A 1 153 ? 5.200 10.824 -10.869 1.00 59.91 153 ASN A C 1
ATOM 1187 O O . ASN A 1 153 ? 5.078 10.032 -9.934 1.00 59.91 153 ASN A O 1
ATOM 1191 N N . LEU A 1 154 ? 4.221 11.691 -11.156 1.00 62.69 154 LEU A N 1
ATOM 1192 C CA . LEU A 1 154 ? 2.984 11.803 -10.368 1.00 62.69 154 LEU A CA 1
ATOM 1193 C C . LEU A 1 154 ? 2.111 10.547 -10.451 1.00 62.69 154 LEU A C 1
ATOM 1195 O O . LEU A 1 154 ? 1.466 10.169 -9.471 1.00 62.69 154 LEU A O 1
ATOM 1199 N N . ARG A 1 155 ? 2.130 9.847 -11.591 1.00 68.00 155 ARG A N 1
ATOM 1200 C CA . ARG A 1 155 ? 1.361 8.609 -11.770 1.00 68.00 155 ARG A CA 1
ATOM 1201 C C . ARG A 1 155 ? 1.822 7.522 -10.803 1.00 68.00 155 ARG A C 1
ATOM 1203 O O . ARG A 1 155 ? 1.017 6.686 -10.400 1.00 68.00 155 ARG A O 1
ATOM 1210 N N . TYR A 1 156 ? 3.105 7.517 -10.425 1.00 68.38 156 TYR A N 1
ATOM 1211 C CA . TYR A 1 156 ? 3.689 6.568 -9.466 1.00 68.38 156 TYR A CA 1
ATOM 1212 C C . TYR A 1 156 ? 3.168 6.740 -8.051 1.00 68.38 156 TYR A C 1
ATOM 1214 O O . TYR A 1 156 ? 3.071 5.755 -7.334 1.00 68.38 156 TYR A O 1
ATOM 1222 N N . LEU A 1 157 ? 2.703 7.938 -7.714 1.00 70.31 157 LEU A N 1
ATOM 1223 C CA . LEU A 1 157 ? 2.227 8.308 -6.386 1.00 70.31 157 LEU A CA 1
ATOM 1224 C C . LEU A 1 157 ? 0.716 8.075 -6.189 1.00 70.31 157 LEU A C 1
ATOM 1226 O O . LEU A 1 157 ? 0.234 8.110 -5.057 1.00 70.31 157 LEU A O 1
ATOM 1230 N N . ILE A 1 158 ? -0.033 7.769 -7.259 1.00 75.62 158 ILE A N 1
ATOM 1231 C CA . ILE A 1 158 ? -1.478 7.462 -7.198 1.00 75.62 158 ILE A CA 1
ATOM 1232 C C . ILE A 1 158 ? -1.807 6.385 -6.146 1.00 75.62 158 ILE A C 1
ATOM 1234 O O . ILE A 1 158 ? -2.741 6.599 -5.374 1.00 75.62 158 ILE A O 1
ATOM 1238 N N . PRO A 1 159 ? -1.054 5.272 -6.021 1.00 75.19 159 PRO A N 1
ATOM 1239 C CA . PRO A 1 159 ? -1.348 4.253 -5.015 1.00 75.19 159 PRO A CA 1
ATOM 1240 C C . PRO A 1 159 ? -1.163 4.741 -3.567 1.00 75.19 159 PRO A C 1
ATOM 1242 O O . PRO A 1 159 ? -1.808 4.214 -2.666 1.00 75.19 159 PRO A O 1
ATOM 1245 N N . ALA A 1 160 ? -0.317 5.749 -3.322 1.00 76.38 160 ALA A N 1
ATOM 1246 C CA . ALA A 1 160 ? -0.132 6.347 -1.995 1.00 76.38 160 ALA A CA 1
ATOM 1247 C C . ALA A 1 160 ? -1.200 7.404 -1.662 1.00 76.38 160 ALA A C 1
ATOM 1249 O O . ALA A 1 160 ? -1.422 7.719 -0.488 1.00 76.38 160 ALA A O 1
ATOM 1250 N N . TYR A 1 161 ? -1.886 7.943 -2.677 1.00 81.31 161 TYR A N 1
ATOM 1251 C CA . TYR A 1 161 ? -2.847 9.032 -2.514 1.00 81.31 161 TYR A CA 1
ATOM 1252 C C . TYR A 1 161 ? -3.972 8.728 -1.515 1.00 81.31 161 TYR A C 1
ATOM 1254 O O . TYR A 1 161 ? -4.213 9.582 -0.665 1.00 81.31 161 TYR A O 1
ATOM 1262 N N . PRO A 1 162 ? -4.628 7.547 -1.507 1.00 80.81 162 PRO A N 1
ATOM 1263 C CA . PRO A 1 162 ? -5.697 7.276 -0.547 1.00 80.81 162 PRO A CA 1
ATOM 1264 C C . PRO A 1 162 ? -5.213 7.332 0.906 1.00 80.81 162 PRO A C 1
ATOM 1266 O O . PRO A 1 162 ? -5.890 7.899 1.761 1.00 80.81 162 PRO A O 1
ATOM 1269 N N . ALA A 1 163 ? -4.018 6.805 1.192 1.00 83.00 163 ALA A N 1
ATOM 1270 C CA . ALA A 1 163 ? -3.438 6.840 2.533 1.00 83.00 163 ALA A CA 1
ATOM 1271 C C . ALA A 1 163 ? -3.152 8.277 2.985 1.00 83.00 163 ALA A C 1
ATOM 1273 O O . ALA A 1 163 ? -3.476 8.667 4.111 1.00 83.00 163 ALA A O 1
ATOM 1274 N N . LEU A 1 164 ? -2.575 9.077 2.088 1.00 82.56 164 LEU A N 1
ATOM 1275 C CA . LEU A 1 164 ? -2.260 10.479 2.336 1.00 82.56 164 LEU A CA 1
ATOM 1276 C C . LEU A 1 164 ? -3.528 11.324 2.487 1.00 82.56 164 LEU A C 1
ATOM 1278 O O . LEU A 1 164 ? -3.632 12.100 3.433 1.00 82.56 164 LEU A O 1
ATOM 1282 N N . ALA A 1 165 ? -4.527 11.117 1.631 1.00 83.69 165 ALA A N 1
ATOM 1283 C CA . ALA A 1 165 ? -5.817 11.793 1.693 1.00 83.69 165 ALA A CA 1
ATOM 1284 C C . ALA A 1 165 ? -6.579 11.455 2.984 1.00 83.69 165 ALA A C 1
ATOM 1286 O O . ALA A 1 165 ? -7.109 12.354 3.634 1.00 83.69 165 ALA A O 1
ATOM 1287 N N . LEU A 1 166 ? -6.591 10.187 3.412 1.00 82.50 166 LEU A N 1
ATOM 1288 C CA . LEU A 1 166 ? -7.190 9.769 4.687 1.00 82.50 166 LEU A CA 1
ATOM 1289 C C . LEU A 1 166 ? -6.438 10.322 5.903 1.00 82.50 166 LEU A C 1
ATOM 1291 O O . LEU A 1 166 ? -7.054 10.626 6.926 1.00 82.50 166 LEU A O 1
ATOM 1295 N N . SER A 1 167 ? -5.115 10.459 5.800 1.00 84.62 167 SER A N 1
ATOM 1296 C CA . SER A 1 167 ? -4.300 11.083 6.845 1.00 84.62 167 SER A CA 1
ATOM 1297 C C . SER A 1 167 ? -4.585 12.588 6.930 1.00 84.62 167 SER A C 1
ATOM 1299 O O . SER A 1 167 ? -4.778 13.119 8.023 1.00 84.62 167 SER A O 1
ATOM 1301 N N . ALA A 1 168 ? -4.690 13.264 5.783 1.00 82.69 168 ALA A N 1
ATOM 1302 C CA . ALA A 1 168 ? -4.915 14.703 5.688 1.00 82.69 168 ALA A CA 1
ATOM 1303 C C . ALA A 1 168 ? -6.358 15.123 6.017 1.00 82.69 168 ALA A C 1
ATOM 1305 O O . ALA A 1 168 ? -6.558 16.132 6.692 1.00 82.69 168 ALA A O 1
ATOM 1306 N N . SER A 1 169 ? -7.375 14.352 5.613 1.00 80.56 169 SER A N 1
ATOM 1307 C CA . SER A 1 169 ? -8.796 14.677 5.849 1.00 80.56 169 SER A CA 1
ATOM 1308 C C . SER A 1 169 ? -9.168 14.734 7.332 1.00 80.56 169 SER A C 1
ATOM 1310 O O . SER A 1 169 ? -10.141 15.381 7.727 1.00 80.56 169 SER A O 1
ATOM 1312 N N . ARG A 1 170 ? -8.358 14.104 8.183 1.00 73.81 170 ARG A N 1
ATOM 1313 C CA . ARG A 1 170 ? -8.536 14.103 9.634 1.00 73.81 170 ARG A CA 1
ATOM 1314 C C . ARG A 1 170 ? -8.030 15.373 10.319 1.00 73.81 170 ARG A C 1
ATOM 1316 O O . ARG A 1 170 ? -8.489 15.681 11.418 1.00 73.81 170 ARG A O 1
ATOM 1323 N N . ASN A 1 171 ? -7.152 16.135 9.666 1.00 66.06 171 ASN A N 1
ATOM 1324 C CA . ASN A 1 171 ? -6.562 17.354 10.221 1.00 66.06 171 ASN A CA 1
ATOM 1325 C C . ASN A 1 171 ? -7.548 18.511 10.425 1.00 66.06 171 ASN A C 1
ATOM 1327 O O . ASN A 1 171 ? -7.591 19.027 11.541 1.00 66.06 171 ASN A O 1
ATOM 1331 N N . PRO A 1 172 ? -8.358 18.947 9.440 1.00 62.66 172 PRO A N 1
ATOM 1332 C CA . PRO A 1 172 ? -9.166 20.159 9.606 1.00 62.66 172 PRO A CA 1
ATOM 1333 C C . PRO A 1 172 ? -10.243 20.019 10.693 1.00 62.66 172 PRO A C 1
ATOM 1335 O O . PRO A 1 172 ? -10.495 20.964 11.444 1.00 62.66 172 PRO A O 1
ATOM 1338 N N . ASN A 1 173 ? -10.828 18.829 10.847 1.00 60.91 173 ASN A N 1
ATOM 1339 C CA . ASN A 1 173 ? -11.846 18.572 11.869 1.00 60.91 173 ASN A CA 1
ATOM 1340 C C . ASN A 1 173 ? -11.243 18.479 13.277 1.00 60.91 173 ASN A C 1
ATOM 1342 O O . ASN A 1 173 ? -11.801 19.034 14.225 1.00 60.91 173 ASN A O 1
ATOM 1346 N N . ALA A 1 174 ? -10.075 17.850 13.412 1.00 58.03 174 ALA A N 1
ATOM 1347 C CA . ALA A 1 174 ? -9.363 17.780 14.682 1.00 58.03 174 ALA A CA 1
ATOM 1348 C C . ALA A 1 174 ? -8.801 19.146 15.108 1.00 58.03 174 ALA A C 1
ATOM 1350 O O . ALA A 1 174 ? -8.839 19.476 16.294 1.00 58.03 174 ALA A O 1
ATOM 1351 N N . LEU A 1 175 ? -8.342 19.975 14.161 1.00 61.25 175 LEU A N 1
ATOM 1352 C CA . LEU A 1 175 ? -7.863 21.330 14.446 1.00 61.25 175 LEU A CA 1
ATOM 1353 C C . LEU A 1 175 ? -9.005 22.212 14.965 1.00 61.25 175 LEU A C 1
ATOM 1355 O O . LEU A 1 175 ? -8.857 22.859 16.000 1.00 61.25 175 LEU A O 1
ATOM 1359 N N . ARG A 1 176 ? -10.179 22.164 14.314 1.00 66.44 176 ARG A N 1
ATOM 1360 C CA . ARG A 1 176 ? -11.387 22.865 14.782 1.00 66.44 176 ARG A CA 1
ATOM 1361 C C . ARG A 1 176 ? -11.812 22.405 16.177 1.00 66.44 176 ARG A C 1
ATOM 1363 O O . ARG A 1 176 ? -12.113 23.247 17.016 1.00 66.44 176 ARG A O 1
ATOM 1370 N N . GLN A 1 177 ? -11.788 21.101 16.459 1.00 62.00 177 GLN A N 1
ATOM 1371 C CA . GLN A 1 177 ? -12.131 20.578 17.787 1.00 62.00 177 GLN A CA 1
ATOM 1372 C C . GLN A 1 177 ? -11.097 20.944 18.859 1.00 62.00 177 GLN A C 1
ATOM 1374 O O . GLN A 1 177 ? -11.476 21.285 19.976 1.00 62.00 177 GLN A O 1
ATOM 1379 N N . THR A 1 178 ? -9.805 20.926 18.527 1.00 60.06 178 THR A N 1
ATOM 1380 C CA . THR A 1 178 ? -8.722 21.271 19.464 1.00 60.06 178 THR A CA 1
ATOM 1381 C C . THR A 1 178 ? -8.736 22.762 19.798 1.00 60.06 178 THR A C 1
ATOM 1383 O O . THR A 1 178 ? -8.614 23.132 20.966 1.00 60.06 178 THR A O 1
ATOM 1386 N N . ILE A 1 179 ? -8.960 23.623 18.800 1.00 64.81 179 ILE A N 1
ATOM 1387 C CA . ILE A 1 179 ? -9.146 25.066 19.005 1.00 64.81 179 ILE A CA 1
ATOM 1388 C C . ILE A 1 179 ? -10.418 25.315 19.824 1.00 64.81 179 ILE A C 1
ATOM 1390 O O . ILE A 1 179 ? -10.363 26.029 20.821 1.00 64.81 179 ILE A O 1
ATOM 1394 N N . ALA A 1 180 ? -11.536 24.658 19.501 1.00 60.81 180 ALA A N 1
ATOM 1395 C CA . ALA A 1 180 ? -12.774 24.782 20.273 1.00 60.81 180 ALA A CA 1
ATOM 1396 C C . ALA A 1 180 ? -12.620 24.320 21.737 1.00 60.81 180 ALA A C 1
ATOM 1398 O O . ALA A 1 180 ? -13.197 24.930 22.634 1.00 60.81 180 ALA A O 1
ATOM 1399 N N . PHE A 1 181 ? -11.816 23.285 22.009 1.00 56.44 181 PHE A N 1
ATOM 1400 C CA . PHE A 1 181 ? -11.511 22.842 23.374 1.00 56.44 181 PHE A CA 1
ATOM 1401 C C . PHE A 1 181 ? -10.618 23.823 24.138 1.00 56.44 181 PHE A C 1
ATOM 1403 O O . PHE A 1 181 ? -10.790 23.979 25.345 1.00 56.44 181 PHE A O 1
ATOM 1410 N N . ARG A 1 182 ? -9.687 24.496 23.451 1.00 60.81 182 ARG A N 1
ATOM 1411 C CA . ARG A 1 182 ? -8.784 25.482 24.065 1.00 60.81 182 ARG A CA 1
ATOM 1412 C C . ARG A 1 182 ? -9.456 26.836 24.301 1.00 60.81 182 ARG A C 1
ATOM 1414 O O . ARG A 1 182 ? -9.066 27.548 25.218 1.00 60.81 182 ARG A O 1
ATOM 1421 N N . VAL A 1 183 ? -10.470 27.161 23.499 1.00 59.28 183 VAL A N 1
ATOM 1422 C CA . VAL A 1 183 ? -11.229 28.418 23.570 1.00 59.28 183 VAL A CA 1
ATOM 1423 C C . VAL A 1 183 ? -12.476 28.298 24.452 1.00 59.28 183 VAL A C 1
ATOM 1425 O O . VAL A 1 183 ? -13.075 29.320 24.767 1.00 59.28 183 VAL A O 1
ATOM 1428 N N . ARG A 1 184 ? -12.861 27.104 24.942 1.00 48.53 184 ARG A N 1
ATOM 1429 C CA . ARG A 1 184 ? -13.876 27.025 26.009 1.00 48.53 184 ARG A CA 1
ATOM 1430 C C . ARG A 1 184 ? -13.329 27.731 27.254 1.00 48.53 184 ARG A C 1
ATOM 1432 O O . ARG A 1 184 ? -12.413 27.200 27.887 1.00 48.53 184 ARG A O 1
ATOM 1439 N N . PRO A 1 185 ? -13.875 28.897 27.638 1.00 50.31 185 PRO A N 1
ATOM 1440 C CA . PRO A 1 185 ? -13.392 29.606 28.805 1.00 50.31 185 PRO A CA 1
ATOM 1441 C C . PRO A 1 185 ? -13.617 28.716 30.028 1.00 50.31 185 PRO A C 1
ATOM 1443 O O . PRO A 1 185 ? -14.666 28.076 30.157 1.00 50.31 185 PRO A O 1
ATOM 1446 N N . ARG A 1 186 ? -12.674 28.725 30.975 1.00 53.97 186 ARG A N 1
ATOM 1447 C CA . ARG A 1 186 ? -12.824 28.133 32.322 1.00 53.97 186 ARG A CA 1
ATOM 1448 C C . ARG A 1 186 ? -14.107 28.571 33.063 1.00 53.97 186 ARG A C 1
ATOM 1450 O O . ARG A 1 186 ? -14.422 28.003 34.103 1.00 53.97 186 ARG A O 1
ATOM 1457 N N . ALA A 1 187 ? -14.871 29.521 32.526 1.00 53.69 187 ALA A N 1
ATOM 1458 C CA . ALA A 1 187 ? -16.107 30.062 33.077 1.00 53.69 187 ALA A CA 1
ATOM 1459 C C . ALA A 1 187 ? -17.223 29.026 33.338 1.00 53.69 187 ALA A C 1
ATOM 1461 O O . ALA A 1 187 ? -18.046 29.241 34.224 1.00 53.69 187 ALA A O 1
ATOM 146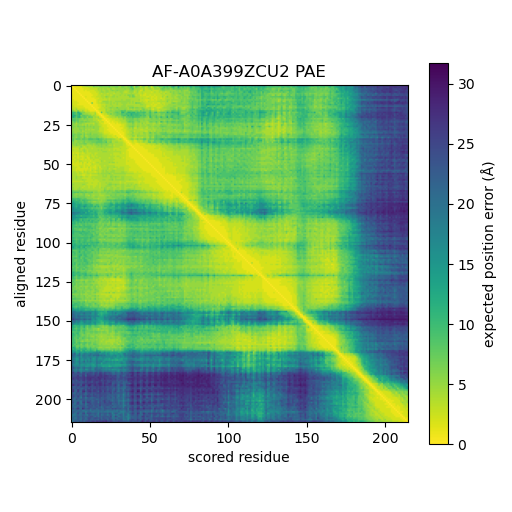2 N N . VAL A 1 188 ? -17.253 27.875 32.652 1.00 54.19 188 VAL A N 1
ATOM 1463 C CA . VAL A 1 188 ? -18.324 26.872 32.871 1.00 54.19 188 VAL A CA 1
ATOM 1464 C C . VAL A 1 188 ? -18.149 26.089 34.184 1.00 54.19 188 VAL A C 1
ATOM 1466 O O . VAL A 1 188 ? -19.122 25.555 34.721 1.00 54.19 188 VAL A O 1
ATOM 1469 N N . TRP A 1 189 ? -16.944 26.062 34.765 1.00 49.56 189 TRP A N 1
ATOM 1470 C CA . TRP A 1 189 ? -16.734 25.408 36.063 1.00 49.56 189 TRP A CA 1
ATOM 1471 C C . TRP A 1 189 ? -17.306 26.210 37.241 1.00 49.56 189 TRP A C 1
ATOM 1473 O O . TRP A 1 189 ? -17.749 25.600 38.213 1.00 49.56 189 TRP A O 1
ATOM 1483 N N . ASN A 1 190 ? -17.429 27.537 37.122 1.00 54.47 190 ASN A N 1
ATOM 1484 C CA . ASN A 1 190 ? -18.031 28.360 38.178 1.00 54.47 190 ASN A CA 1
ATOM 1485 C C . ASN A 1 190 ? -19.567 28.284 38.200 1.00 54.47 190 ASN A C 1
ATOM 1487 O O . ASN A 1 190 ? -20.168 28.385 39.267 1.00 54.47 190 ASN A O 1
ATOM 1491 N N . PHE A 1 191 ? -20.222 27.998 37.070 1.00 54.12 191 PHE A N 1
ATOM 1492 C CA . PHE A 1 191 ? -21.688 27.916 37.032 1.00 54.12 191 PHE A CA 1
ATOM 1493 C C . PHE A 1 191 ? -22.239 26.636 37.694 1.00 54.12 191 PHE A C 1
ATOM 1495 O O . PHE A 1 191 ? -23.305 26.647 38.310 1.00 54.12 191 PHE A O 1
ATOM 1502 N N . ARG A 1 192 ? -21.498 25.515 37.639 1.00 53.28 192 ARG A N 1
ATOM 1503 C CA . ARG A 1 192 ? -21.889 24.263 38.325 1.00 53.28 192 ARG A CA 1
ATOM 1504 C C . ARG A 1 192 ? -21.625 24.269 39.832 1.00 53.28 192 ARG A C 1
ATOM 1506 O O . ARG A 1 192 ? -22.270 23.494 40.538 1.00 53.28 192 ARG A O 1
ATOM 1513 N N . ALA A 1 193 ? -20.697 25.092 40.319 1.00 57.03 193 ALA A N 1
ATOM 1514 C CA . ALA A 1 193 ? -20.486 25.285 41.753 1.00 57.03 193 ALA A CA 1
ATOM 1515 C C . ALA A 1 193 ? -21.593 26.169 42.357 1.00 57.03 193 ALA A C 1
ATOM 1517 O O . ALA A 1 193 ? -22.191 25.787 43.360 1.00 57.03 193 ALA A O 1
ATOM 1518 N N . GLY A 1 194 ? -21.961 27.267 41.681 1.00 58.44 194 GLY A N 1
ATOM 1519 C CA . GLY A 1 194 ? -23.059 28.142 42.115 1.00 58.44 194 GLY A CA 1
ATOM 1520 C C . GLY A 1 194 ? -24.419 27.436 42.176 1.00 58.44 194 GLY A C 1
ATOM 1521 O O . GLY A 1 194 ? -25.130 27.540 43.172 1.00 58.44 194 GLY A O 1
ATOM 1522 N N . ASN A 1 195 ? -24.750 26.617 41.170 1.00 60.09 195 ASN A N 1
ATOM 1523 C CA . ASN A 1 195 ? -26.022 25.881 41.151 1.00 60.09 195 ASN A CA 1
ATOM 1524 C C . ASN A 1 195 ? -26.130 24.758 42.196 1.00 60.09 195 ASN A C 1
ATOM 1526 O O . ASN A 1 195 ? -27.242 24.319 42.486 1.00 60.09 195 ASN A O 1
ATOM 1530 N N . ARG A 1 196 ? -25.013 24.270 42.756 1.00 63.12 196 ARG A N 1
ATOM 1531 C CA . ARG A 1 196 ? -25.051 23.290 43.856 1.00 63.12 196 ARG A CA 1
ATOM 1532 C C . ARG A 1 196 ? -25.357 23.968 45.189 1.00 63.12 196 ARG A C 1
ATOM 1534 O O . ARG A 1 196 ? -26.261 23.527 45.886 1.00 63.12 196 ARG A O 1
ATOM 1541 N N . LEU A 1 197 ? -24.708 25.099 45.460 1.00 68.75 197 LEU A N 1
ATOM 1542 C CA . LEU A 1 197 ? -24.973 25.904 46.655 1.00 68.75 197 LEU A CA 1
ATOM 1543 C C . LEU A 1 197 ? -26.418 26.427 46.694 1.00 68.75 197 LEU A C 1
ATOM 1545 O O . LEU A 1 197 ? -27.051 26.394 47.745 1.00 68.75 197 LEU A O 1
ATOM 1549 N N . ALA A 1 198 ? -26.972 26.836 45.548 1.00 67.75 198 ALA A N 1
ATOM 1550 C CA . ALA A 1 198 ? -28.364 27.282 45.468 1.00 67.75 198 ALA A CA 1
ATOM 1551 C C . ALA A 1 198 ? -29.374 26.155 45.766 1.00 67.75 198 ALA A C 1
ATOM 1553 O O . ALA A 1 198 ? -30.357 26.383 46.469 1.00 67.75 198 ALA A O 1
ATOM 1554 N N . ARG A 1 199 ? -29.126 24.924 45.289 1.00 73.44 199 ARG A N 1
ATOM 1555 C CA . ARG A 1 199 ? -30.004 23.773 45.578 1.00 73.44 199 ARG A CA 1
ATOM 1556 C C . ARG A 1 199 ? -29.914 23.312 47.028 1.00 73.44 199 ARG A C 1
ATOM 1558 O O . ARG A 1 199 ? -30.942 22.966 47.602 1.00 73.44 199 ARG A O 1
ATOM 1565 N N . ASP A 1 200 ? -28.722 23.339 47.618 1.00 76.44 200 ASP A N 1
ATOM 1566 C CA . ASP A 1 200 ? -28.533 22.966 49.024 1.00 76.44 200 ASP A CA 1
ATOM 1567 C C . ASP A 1 200 ? -29.148 24.000 49.982 1.00 76.44 200 ASP A C 1
ATOM 1569 O O . ASP A 1 200 ? -29.652 23.644 51.047 1.00 76.44 200 ASP A O 1
ATOM 1573 N N . ALA A 1 201 ? -29.176 25.280 49.601 1.00 73.62 201 ALA A N 1
ATOM 1574 C CA . ALA A 1 201 ? -29.909 26.301 50.348 1.00 73.62 201 ALA A CA 1
ATOM 1575 C C . ALA A 1 201 ? -31.432 26.087 50.269 1.00 73.62 201 ALA A C 1
ATOM 1577 O O . ALA A 1 201 ? -32.125 26.200 51.279 1.00 73.62 201 ALA A O 1
ATOM 1578 N N . GLN A 1 202 ? -31.946 25.727 49.088 1.00 78.44 202 GLN A N 1
ATOM 1579 C CA . GLN A 1 202 ? -33.378 25.525 48.853 1.00 78.44 202 GLN A CA 1
ATOM 1580 C C . GLN A 1 202 ? -33.923 24.241 49.510 1.00 78.44 202 GLN A C 1
ATOM 1582 O O . GLN A 1 202 ? -35.072 24.204 49.943 1.00 78.44 202 GLN A O 1
ATOM 1587 N N . SER A 1 203 ? -33.108 23.189 49.638 1.00 77.00 203 SER A N 1
ATOM 1588 C CA . SER A 1 203 ? -33.503 21.964 50.350 1.00 77.00 203 SER A CA 1
ATOM 1589 C C . SER A 1 203 ? -33.577 22.166 51.868 1.00 77.00 203 SER A C 1
ATOM 1591 O O . SER A 1 203 ? -34.479 21.636 52.518 1.00 77.00 203 SER A O 1
ATOM 1593 N N . ARG A 1 204 ? -32.688 22.989 52.443 1.00 78.06 204 ARG A N 1
ATOM 1594 C CA . ARG A 1 204 ? -32.706 23.318 53.878 1.00 78.06 204 ARG A CA 1
ATOM 1595 C C . ARG A 1 204 ? -33.916 24.160 54.277 1.00 78.06 204 ARG A C 1
ATOM 1597 O O . ARG A 1 204 ? -34.510 23.889 55.318 1.00 78.06 204 ARG A O 1
ATOM 1604 N N . THR A 1 205 ? -34.316 25.134 53.458 1.00 74.94 205 THR A N 1
ATOM 1605 C CA . THR A 1 205 ? -35.526 25.934 53.722 1.00 74.94 205 THR A CA 1
ATOM 1606 C C . THR A 1 205 ? -36.801 25.098 53.640 1.00 74.94 205 THR A C 1
ATOM 1608 O O . THR A 1 205 ? -37.683 25.270 54.477 1.00 74.94 205 THR A O 1
ATOM 1611 N N . LEU A 1 206 ? -36.882 24.141 52.710 1.00 74.19 206 LEU A N 1
ATOM 1612 C CA . LEU A 1 206 ? -38.024 23.223 52.618 1.00 74.19 206 LEU A CA 1
ATOM 1613 C C . LEU A 1 206 ? -38.120 22.265 53.820 1.00 74.19 206 LEU A C 1
ATOM 1615 O O . LEU A 1 206 ? -39.220 22.036 54.318 1.00 74.19 206 LEU A O 1
ATOM 1619 N N . CYS A 1 207 ? -36.996 21.753 54.335 1.00 75.88 207 CYS A N 1
ATOM 1620 C CA . CYS A 1 207 ? -37.001 20.945 55.564 1.00 75.88 207 CYS A CA 1
ATOM 1621 C C . CYS A 1 207 ? -37.430 21.755 56.798 1.00 75.88 207 CYS A C 1
ATOM 1623 O O . CYS A 1 207 ? -38.222 21.268 57.600 1.00 75.88 207 CYS A O 1
ATOM 1625 N N . ALA A 1 208 ? -36.945 22.992 56.942 1.00 72.94 208 ALA A N 1
ATOM 1626 C CA . ALA A 1 208 ? -37.302 23.848 58.074 1.00 72.94 208 ALA A CA 1
ATOM 1627 C C . ALA A 1 208 ? -38.787 24.257 58.068 1.00 72.94 208 ALA A C 1
ATOM 1629 O O . ALA A 1 208 ? -39.399 24.354 59.127 1.00 72.94 208 ALA A O 1
ATOM 1630 N N . ALA A 1 209 ? -39.376 24.469 56.886 1.00 73.25 209 ALA A N 1
ATOM 1631 C CA . ALA A 1 209 ? -40.801 24.770 56.759 1.00 73.25 209 ALA A CA 1
ATOM 1632 C C . ALA A 1 209 ? -41.690 23.572 57.130 1.00 73.25 209 ALA A C 1
ATOM 1634 O O . ALA A 1 209 ? -42.750 23.763 57.716 1.00 73.25 209 ALA A O 1
ATOM 1635 N N . ARG A 1 210 ? -41.252 22.342 56.826 1.00 74.62 210 ARG A N 1
ATOM 1636 C CA . ARG A 1 210 ? -42.026 21.129 57.118 1.00 74.62 210 ARG A CA 1
ATOM 1637 C C . ARG A 1 210 ? -42.151 20.856 58.618 1.00 74.62 210 ARG A C 1
ATOM 1639 O O . ARG A 1 210 ? -43.228 20.505 59.063 1.00 74.62 210 ARG A O 1
ATOM 1646 N N . LEU A 1 211 ? -41.094 21.114 59.389 1.00 72.31 211 LEU A N 1
ATOM 1647 C CA . LEU A 1 211 ? -41.098 20.927 60.847 1.00 72.31 211 LEU A CA 1
ATOM 1648 C C . LEU A 1 211 ? -41.992 21.925 61.606 1.00 72.31 211 LEU A C 1
ATOM 1650 O O . LEU A 1 211 ? -42.367 21.638 62.731 1.00 72.31 211 LEU A O 1
ATOM 1654 N N . ARG A 1 212 ? -42.350 23.075 61.015 1.00 70.62 212 ARG A N 1
ATOM 1655 C CA . ARG A 1 212 ? -43.268 24.054 61.638 1.00 70.62 212 ARG A CA 1
ATOM 1656 C C . ARG A 1 212 ? -44.751 23.759 61.420 1.00 70.62 212 ARG A C 1
ATOM 1658 O O . ARG A 1 212 ? -45.578 24.449 61.996 1.00 70.62 212 ARG A O 1
ATOM 1665 N N . LEU A 1 213 ? -45.087 22.831 60.528 1.00 72.88 213 LEU A N 1
ATOM 1666 C CA . LEU A 1 213 ? -46.479 22.455 60.253 1.00 72.88 213 LEU A CA 1
ATOM 1667 C C . LEU A 1 213 ? -46.945 21.272 61.111 1.00 72.88 213 LEU A C 1
ATOM 1669 O O . LEU A 1 213 ? -48.128 20.951 61.087 1.00 72.88 213 LEU A O 1
ATOM 1673 N N . ASP A 1 214 ? -46.019 20.651 61.844 1.00 69.00 214 ASP A N 1
ATOM 1674 C CA . ASP A 1 214 ? -46.263 19.490 62.701 1.00 69.00 214 ASP A CA 1
ATOM 1675 C C . ASP A 1 214 ? -46.317 19.866 64.207 1.00 69.00 214 ASP A C 1
ATOM 1677 O O . ASP A 1 214 ? -46.395 18.973 65.051 1.00 69.00 214 ASP A O 1
ATOM 1681 N N . GLU A 1 215 ? -46.290 21.166 64.543 1.00 67.44 215 GLU A N 1
ATOM 1682 C CA . GLU A 1 215 ? -46.554 21.739 65.883 1.00 67.44 215 GLU A CA 1
ATOM 1683 C C . GLU A 1 215 ? -47.931 22.419 65.920 1.00 67.44 215 GLU A C 1
ATOM 1685 O O . GLU A 1 215 ? -48.643 22.245 66.936 1.00 67.44 215 GLU A O 1
#

Radius of gyration: 28.49 Å; Cα contacts (8 Å, |Δi|>4): 171; chains: 1; bounding box: 72×50×90 Å

Foldseek 3Di:
DVVLLVLLQVLLVVCVVPVLSVLVVQLVLLVLVPPDDDPVRSVVSPVNSVVSNCVSCVVVQVCCCVPVVHSPRDPDPLQVPLPPVCLVVLLVVLVCQCCDPVAVNVLVVQLVVLLVVCVVVVVNSLSVSLVSSVVSLSVSCSSRCDSPVRPVVRSSCVSNVVSSVNSNVSPVVVVVVVVVVVPPPPVVVVVVVVVVVVVVVVVVVVVVVVVVVVD

Sequence (215 aa):
MAYATLCGLSLGIAYLIRHSALVMLVPLALVATRWGSTRREKFFLIAAALCVFAITIAPDFFYRVNVLGSPFAVESPESAQTNFYAAPRQILQMLAALFSVTGFGPLILLAPFGWWILAREKKRFAAGVLAAWVLAFVFLHAPLTLTSVFENNLRYLIPAYPALALSASRNPNALRQTIAFRVRPRAVWNFRAGNRLARDAQSRTLCAARLRLDE

Nearest PDB structures (foldseek):
  2luh-assembly1_A  TM=3.014E-01  e=6.006E-01  Saccharomyces cerevisiae S288C